Protein AF-0000000077900091 (afdb_homodimer)

Solvent-accessible surface area (backbone atoms only — not comparable to full-atom values): 17432 Å² total; per-residue (Å²): 107,71,62,52,51,28,49,54,68,48,57,47,83,57,92,63,53,68,66,56,41,51,50,50,27,53,34,50,50,4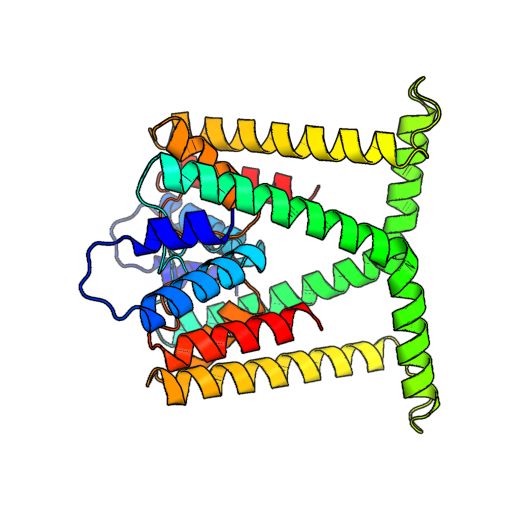7,34,48,69,64,16,20,15,36,36,83,78,69,68,86,46,74,66,45,37,51,49,51,43,51,50,50,52,50,47,52,50,54,48,51,51,48,51,53,45,29,69,68,52,38,56,59,48,54,50,47,48,49,42,50,54,23,56,70,35,90,61,63,58,47,86,32,71,63,49,51,51,51,50,52,50,51,50,51,52,51,51,33,50,52,38,16,50,50,33,29,73,56,64,68,43,52,71,66,55,9,43,39,45,18,46,34,50,75,65,16,19,14,40,35,87,64,72,64,79,41,72,68,25,31,53,47,48,47,53,50,51,53,55,62,68,76,97,106,70,61,51,52,28,48,55,66,47,55,50,84,58,93,63,52,68,66,56,41,50,51,52,26,54,34,50,50,48,35,48,69,64,17,20,14,36,37,83,78,70,69,85,46,74,66,44,38,51,50,50,44,52,50,51,52,51,48,50,50,54,49,53,51,48,50,52,43,29,68,66,52,38,57,58,47,52,49,48,48,50,41,48,54,23,56,70,36,90,60,64,58,45,84,32,71,64,50,51,51,52,51,52,50,51,50,51,52,50,50,34,50,54,37,16,50,48,33,29,71,54,63,68,42,51,71,68,56,10,42,38,47,17,46,36,51,75,67,16,18,14,39,34,88,64,73,63,79,40,74,70,26,30,54,48,48,46,52,51,52,53,55,62,71,75,100

Sequence (334 aa):
MLLGIVAYFLNDRSKVSPLSKLVNGVYFVIVTLTSVGYGDIVPHTTLTKIMTSLYILIGFWMWNILVNHLMDYELEKLRTRLVRWCDNSPYKDFNNQKVRIYITIGFIFSFIIVGAFGAYFLETMSVVDSFYLSIVSISTVGYGDYSFETKAGRVFECIFTKLTLELMLLGIVAYFLNDRSKVSPLSKLVNGVYFVIVTLTSVGYGDIVPHTTLTKIMTSLYILIGFWMWNILVNHLMDYELEKLRTRLVRWCDNSPYKDFNNQKVRIYITIGFIFSFIIVGAFGAYFLETMSVVDSFYLSIVSISTVGYGDYSFETKAGRVFECIFTKLTLEL

Radius of gyration: 21.04 Å; Cα contacts (8 Å, |Δi|>4): 396; chains: 2; bounding box: 44×59×51 Å

InterPro domains:
  IPR003280 Two pore domain potassium channel [PR01333] (31-59)
  IPR003280 Two pore domain potassium channel [PR01333] (139-148)
  IPR003280 Two pore domain potassium channel [PTHR11003] (22-160)
  IPR013099 Potassium channel domain [PF07885] (3-72)
  IPR013099 Potassium channel domain [PF07885] (108-160)

Nearest PDB structures (foldseek):
  4xdj-assembly2_D  TM=6.209E-01  e=4.794E-05  Homo sapiens
  8qz2-assembly1_B  TM=7.090E-01  e=1.945E-04  Homo sapiens
  6v3i-assembly1_B  TM=6.563E-01  e=1.850E-04  Mus musculus
  7lj4-assembly1_A  TM=6.052E-01  e=4.328E-04  Homo sapiens
  6wm0-assembly1_A  TM=5.544E-01  e=5.287E-04  Mus musculus

Secondary structure (DSSP, 8-state):
-HHHHHHHHS-------HHHHHHHHHHHHHHHHTT---SSS---SHHHHHHHHHHHHHHHHHHHHHHHHIIIIIHHHHHHHHHHHHHHSS---TTSHHHHHHHHHHHHHHHHHHHHHHHHHHH---HHHHHHHHHHHHTT---SSS---SHHHHHHHHHHHHHHHH-/-HHHHHHHHH-------HHHHHHHHHHHHHHHHTT---SSS---SHHHHHHHHHHHHHHHHHHHHHHHHIIIIIHHHHHHHHHHHHHHSS---TTSHHHHHHHHHHHHHHHHHHHHHHHHHHH---HHHHHHHHHHHHTT---SSS---SHHHHHHHHHHHHHHHH-

pLDDT: mean 77.98, std 17.75, range [42.78, 97.19]

Structure (mmCIF, N/CA/C/O backbone):
data_AF-0000000077900091-model_v1
#
loop_
_entity.id
_entity.type
_entity.pdbx_description
1 polymer 'Putative Two pore domain potassium channel'
#
loop_
_atom_site.group_PDB
_atom_site.id
_atom_site.type_symbol
_atom_site.label_atom_id
_atom_site.label_alt_id
_atom_site.label_comp_id
_atom_site.label_asym_id
_atom_site.label_entity_id
_atom_site.label_seq_id
_atom_site.pdbx_PDB_ins_code
_atom_site.Cartn_x
_atom_site.Cartn_y
_atom_site.Cartn_z
_atom_site.occupancy
_atom_site.B_iso_or_equiv
_atom_site.auth_seq_id
_atom_site.auth_comp_id
_atom_site.auth_asym_id
_atom_site.auth_atom_id
_atom_site.pdbx_PDB_model_num
ATOM 1 N N . MET A 1 1 ? 8.57 9.703 -19.422 1 42.78 1 MET A N 1
ATOM 2 C CA . MET A 1 1 ? 7.301 10 -18.766 1 42.78 1 MET A CA 1
ATOM 3 C C . MET A 1 1 ? 7.469 10.031 -17.25 1 42.78 1 MET A C 1
ATOM 5 O O . MET A 1 1 ? 7.008 10.969 -16.594 1 42.78 1 MET A O 1
ATOM 9 N N . LEU A 1 2 ? 8.227 9.047 -16.812 1 51.81 2 LEU A N 1
ATOM 10 C CA . LEU A 1 2 ? 8.492 9.008 -15.383 1 51.81 2 LEU A CA 1
ATOM 11 C C . LEU A 1 2 ? 9.172 10.297 -14.922 1 51.81 2 LEU A C 1
ATOM 13 O O . LEU A 1 2 ? 8.781 10.883 -13.906 1 51.81 2 LEU A O 1
ATOM 17 N N . LEU A 1 3 ? 10.102 10.602 -15.719 1 51.06 3 LEU A N 1
ATOM 18 C CA . LEU A 1 3 ? 10.938 11.758 -15.414 1 51.06 3 LEU A CA 1
ATOM 19 C C . LEU A 1 3 ? 10.117 13.047 -15.461 1 51.06 3 LEU A C 1
ATOM 21 O O . LEU A 1 3 ? 10.391 13.977 -14.703 1 51.06 3 LEU A O 1
ATOM 25 N N . GLY A 1 4 ? 9.227 12.977 -16.312 1 51.44 4 GLY A N 1
ATOM 26 C CA . GLY A 1 4 ? 8.453 14.203 -16.422 1 51.44 4 GLY A CA 1
ATOM 27 C C . GLY A 1 4 ? 7.586 14.484 -15.219 1 51.44 4 GLY A C 1
ATOM 28 O O . GLY A 1 4 ? 7.488 15.633 -14.773 1 51.44 4 GLY A O 1
ATOM 29 N N . ILE A 1 5 ? 6.945 13.492 -14.766 1 54.34 5 ILE A N 1
ATOM 30 C CA . ILE A 1 5 ? 6.074 13.648 -13.609 1 54.34 5 ILE A CA 1
ATOM 31 C C . ILE A 1 5 ? 6.898 14.109 -12.406 1 54.34 5 ILE A C 1
ATOM 33 O O . ILE A 1 5 ? 6.484 15.008 -11.672 1 54.34 5 ILE A O 1
ATOM 37 N N . VAL A 1 6 ? 8.109 13.406 -12.328 1 55.81 6 VAL A N 1
ATOM 38 C CA . VAL A 1 6 ? 9.047 13.727 -11.258 1 55.81 6 VAL A CA 1
ATOM 39 C C . VAL A 1 6 ? 9.484 15.188 -11.375 1 55.81 6 VAL A C 1
ATOM 41 O O . VAL A 1 6 ? 9.547 15.898 -10.367 1 55.81 6 VAL A O 1
ATOM 44 N N . ALA A 1 7 ? 9.797 15.453 -12.625 1 54.94 7 ALA A N 1
ATOM 45 C CA . ALA A 1 7 ? 10.25 16.812 -12.867 1 54.94 7 ALA A CA 1
ATOM 46 C C . ALA A 1 7 ? 9.195 17.828 -12.406 1 54.94 7 ALA A C 1
ATOM 48 O O . ALA A 1 7 ? 9.539 18.875 -11.844 1 54.94 7 ALA A O 1
ATOM 49 N N . TYR A 1 8 ? 8.031 17.5 -12.68 1 54.94 8 TYR A N 1
ATOM 50 C CA . TYR A 1 8 ? 6.965 18.469 -12.406 1 54.94 8 TYR A CA 1
ATOM 51 C C . TYR A 1 8 ? 6.68 18.547 -10.914 1 54.94 8 TYR A C 1
ATOM 53 O O . TYR A 1 8 ? 6.441 19.641 -10.383 1 54.94 8 TYR A O 1
ATOM 61 N N . PHE A 1 9 ? 6.555 17.453 -10.328 1 56.12 9 PHE A N 1
ATOM 62 C CA . PHE A 1 9 ? 6.371 17.453 -8.883 1 56.12 9 PHE A CA 1
ATOM 63 C C . PHE A 1 9 ? 7.469 18.266 -8.203 1 56.12 9 PHE A C 1
ATOM 65 O O . PHE A 1 9 ? 7.219 18.953 -7.203 1 56.12 9 PHE A O 1
ATOM 72 N N . LEU A 1 10 ? 8.695 18.031 -8.719 1 54.38 10 LEU A N 1
ATOM 73 C CA . LEU A 1 10 ? 9.852 18.734 -8.164 1 54.38 10 LEU A CA 1
ATOM 74 C C . LEU A 1 10 ? 9.898 20.172 -8.656 1 54.38 10 LEU A C 1
ATOM 76 O O . LEU A 1 10 ? 10.758 20.953 -8.227 1 54.38 10 LEU A O 1
ATOM 80 N N . ASN A 1 11 ? 9.273 20.297 -9.688 1 52.72 11 ASN A N 1
ATOM 81 C CA . ASN A 1 11 ? 9.352 21.719 -10.062 1 52.72 11 ASN A CA 1
ATOM 82 C C . ASN A 1 11 ? 8.828 22.609 -8.953 1 52.72 11 ASN A C 1
ATOM 84 O O . ASN A 1 11 ? 7.914 23.406 -9.164 1 52.72 11 ASN A O 1
ATOM 88 N N . ASP A 1 12 ? 8.562 22 -7.84 1 50.69 12 ASP A N 1
ATOM 89 C CA . ASP A 1 12 ? 8.414 22.969 -6.762 1 50.69 12 ASP A CA 1
ATOM 90 C C . ASP A 1 12 ? 9.586 23.953 -6.75 1 50.69 12 ASP A C 1
ATOM 92 O O . ASP A 1 12 ? 10.742 23.562 -6.918 1 50.69 12 ASP A O 1
ATOM 96 N N . ARG A 1 13 ? 9.336 25.125 -7.219 1 47.47 13 ARG A N 1
ATOM 97 C CA . ARG A 1 13 ? 10.18 26.312 -7.27 1 47.47 13 ARG A CA 1
ATOM 98 C C . ARG A 1 13 ? 11.125 26.375 -6.078 1 47.47 13 ARG A C 1
ATOM 100 O O . ARG A 1 13 ? 11.82 27.375 -5.879 1 47.47 13 ARG A O 1
ATOM 107 N N . SER A 1 14 ? 11.055 25.266 -5.305 1 52.12 14 SER A N 1
ATOM 108 C CA . SER A 1 14 ? 11.898 25.594 -4.164 1 52.12 14 SER A CA 1
ATOM 109 C C . SER A 1 14 ? 13.375 25.5 -4.523 1 52.12 14 SER A C 1
ATOM 111 O O . SER A 1 14 ? 13.75 24.797 -5.457 1 52.12 14 SER A O 1
ATOM 113 N N . LYS A 1 15 ? 14.148 26.406 -4.082 1 61.19 15 LYS A N 1
ATOM 114 C CA . LYS A 1 15 ? 15.594 26.578 -4.102 1 61.19 15 LYS A CA 1
ATOM 115 C C . LYS A 1 15 ? 16.312 25.281 -3.77 1 61.19 15 LYS A C 1
ATOM 117 O O . LYS A 1 15 ? 17.312 25.281 -3.039 1 61.19 15 LYS A O 1
ATOM 122 N N . VAL A 1 16 ? 15.641 24.062 -4.047 1 67.81 16 VAL A N 1
ATOM 123 C CA . VAL A 1 16 ? 16.297 22.828 -3.656 1 67.81 16 VAL A CA 1
ATOM 124 C C . VAL A 1 16 ? 17.297 22.406 -4.723 1 67.81 16 VAL A C 1
ATOM 126 O O . VAL A 1 16 ? 17.125 22.719 -5.902 1 67.81 16 VAL A O 1
ATOM 129 N N . SER A 1 17 ? 18.5 21.891 -4.223 1 79.62 17 SER A N 1
ATOM 130 C CA . SER A 1 17 ? 19.594 21.469 -5.098 1 79.62 17 SER A CA 1
ATOM 131 C C . SER A 1 17 ? 19.109 20.469 -6.145 1 79.62 17 SER A C 1
ATOM 133 O O . SER A 1 17 ? 18.156 19.719 -5.902 1 79.62 17 SER A O 1
ATOM 135 N N . PRO A 1 18 ? 19.625 20.625 -7.27 1 78.31 18 PRO A N 1
ATOM 136 C CA . PRO A 1 18 ? 19.266 19.688 -8.336 1 78.31 18 PRO A CA 1
ATOM 137 C C . PRO A 1 18 ? 19.359 18.234 -7.902 1 78.31 18 PRO A C 1
ATOM 139 O O . PRO A 1 18 ? 18.547 17.406 -8.305 1 78.31 18 PRO A O 1
ATOM 142 N N . LEU A 1 19 ? 20.359 17.922 -7.172 1 78 19 LEU A N 1
ATOM 143 C CA . LEU A 1 19 ? 20.531 16.547 -6.695 1 78 19 LEU A CA 1
ATOM 144 C C . LEU A 1 19 ? 19.359 16.141 -5.809 1 78 19 LEU A C 1
ATOM 146 O O . LEU A 1 19 ? 18.875 15.008 -5.902 1 78 19 LEU A O 1
ATOM 150 N N . SER A 1 20 ? 18.953 17 -5.012 1 82.31 20 SER A N 1
ATOM 151 C CA . SER A 1 20 ? 17.828 16.719 -4.129 1 82.31 20 SER A CA 1
ATOM 152 C C . SER A 1 20 ? 16.547 16.5 -4.922 1 82.31 20 SER A C 1
ATOM 154 O O . SER A 1 20 ? 15.727 15.664 -4.555 1 82.31 20 SER A O 1
ATOM 156 N N . LYS A 1 21 ? 16.5 17.203 -5.961 1 83.5 21 LYS A N 1
ATOM 157 C CA . LYS A 1 21 ? 15.328 17.047 -6.816 1 83.5 21 LYS A CA 1
ATOM 158 C C . LYS A 1 21 ? 15.312 15.672 -7.48 1 83.5 21 LYS A C 1
ATOM 160 O O . LYS A 1 21 ? 14.258 15.031 -7.574 1 83.5 21 LYS A O 1
ATOM 165 N N . LEU A 1 22 ? 16.453 15.32 -7.855 1 84.62 22 LEU A N 1
ATOM 166 C CA . LEU A 1 22 ? 16.578 14.016 -8.484 1 84.62 22 LEU A CA 1
ATOM 167 C C . LEU A 1 22 ? 16.25 12.898 -7.5 1 84.62 22 LEU A C 1
ATOM 169 O O . LEU A 1 22 ? 15.508 11.969 -7.832 1 84.62 22 LEU A O 1
ATOM 173 N N . VAL A 1 23 ? 16.766 13.039 -6.328 1 88 23 VAL A N 1
ATOM 174 C CA . VAL A 1 23 ? 16.547 12.023 -5.309 1 88 23 VAL A CA 1
ATOM 175 C C . VAL A 1 23 ? 15.055 11.953 -4.965 1 88 23 VAL A C 1
ATOM 177 O O . VAL A 1 23 ? 14.484 10.867 -4.852 1 88 23 VAL A O 1
ATOM 180 N N . ASN A 1 24 ? 14.461 13.086 -4.891 1 89.12 24 ASN A N 1
ATOM 181 C CA . ASN A 1 24 ? 13.039 13.141 -4.582 1 89.12 24 ASN A CA 1
ATOM 182 C C . ASN A 1 24 ? 12.195 12.508 -5.688 1 89.12 24 ASN A C 1
ATOM 184 O O . ASN A 1 24 ? 11.188 11.859 -5.41 1 89.12 24 ASN A O 1
ATOM 188 N N . GLY A 1 25 ? 12.633 12.758 -6.848 1 87.06 25 GLY A N 1
ATOM 189 C CA . GLY A 1 25 ? 11.922 12.164 -7.969 1 87.06 25 GLY A CA 1
ATOM 190 C C . GLY A 1 25 ? 11.984 10.648 -7.988 1 87.06 25 GLY A C 1
ATOM 191 O O . GLY A 1 25 ? 10.961 9.984 -8.141 1 87.06 25 GLY A O 1
ATOM 192 N N . VAL A 1 26 ? 13.172 10.148 -7.836 1 88.5 26 VAL A N 1
ATOM 193 C CA . VAL A 1 26 ? 13.375 8.703 -7.832 1 88.5 26 VAL A CA 1
ATOM 194 C C . VAL A 1 26 ? 12.656 8.078 -6.645 1 88.5 26 VAL A C 1
ATOM 196 O O . VAL A 1 26 ? 12.008 7.035 -6.777 1 88.5 26 VAL A O 1
ATOM 199 N N . TYR A 1 27 ? 12.805 8.766 -5.59 1 91.19 27 TYR A N 1
ATOM 200 C CA . TYR A 1 27 ? 12.117 8.336 -4.379 1 91.19 27 TYR A CA 1
ATOM 201 C C . TYR A 1 27 ? 10.617 8.219 -4.621 1 91.19 27 TYR A C 1
ATOM 203 O O . TYR A 1 27 ? 10.008 7.199 -4.289 1 91.19 27 TYR A O 1
ATOM 211 N N . PHE A 1 28 ? 10.023 9.172 -5.203 1 90.69 28 PHE A N 1
ATOM 212 C CA . PHE A 1 28 ? 8.594 9.195 -5.465 1 90.69 28 PHE A CA 1
ATOM 213 C C . PHE A 1 28 ? 8.188 8.039 -6.375 1 90.69 28 PHE A C 1
ATOM 215 O O . PHE A 1 28 ? 7.191 7.363 -6.121 1 90.69 28 PHE A O 1
ATOM 222 N N . VAL A 1 29 ? 8.945 7.816 -7.34 1 88.25 29 VAL A N 1
ATOM 223 C CA . VAL A 1 29 ? 8.641 6.785 -8.32 1 88.25 29 VAL A CA 1
ATOM 224 C C . VAL A 1 29 ? 8.695 5.41 -7.66 1 88.25 29 VAL A C 1
ATOM 226 O O . VAL A 1 29 ? 7.789 4.59 -7.84 1 88.25 29 VAL A O 1
ATOM 229 N N . ILE A 1 30 ? 9.68 5.172 -6.914 1 88.81 30 ILE A N 1
ATOM 230 C CA . ILE A 1 30 ? 9.867 3.867 -6.293 1 88.81 30 ILE A CA 1
ATOM 231 C C . ILE A 1 30 ? 8.781 3.623 -5.254 1 88.81 30 ILE A C 1
ATOM 233 O O . ILE A 1 30 ? 8.172 2.549 -5.219 1 88.81 30 ILE A O 1
ATOM 237 N N . VAL A 1 31 ? 8.531 4.637 -4.484 1 90.69 31 VAL A N 1
ATOM 238 C CA . VAL A 1 31 ? 7.508 4.535 -3.447 1 90.69 31 VAL A CA 1
ATOM 239 C C . VAL A 1 31 ? 6.145 4.297 -4.09 1 90.69 31 VAL A C 1
ATOM 241 O O . VAL A 1 31 ? 5.32 3.553 -3.551 1 90.69 31 VAL A O 1
ATOM 244 N N . THR A 1 32 ? 5.922 4.816 -5.242 1 90.25 32 THR A N 1
ATOM 245 C CA . THR A 1 32 ? 4.652 4.676 -5.945 1 90.25 32 THR A CA 1
ATOM 246 C C . THR A 1 32 ? 4.551 3.309 -6.613 1 90.25 32 THR A C 1
ATOM 248 O O . THR A 1 32 ? 3.535 2.623 -6.488 1 90.25 32 THR A O 1
ATOM 251 N N . LEU A 1 33 ? 5.609 2.92 -7.211 1 86.81 33 LEU A N 1
ATOM 252 C CA . LEU A 1 33 ? 5.594 1.668 -7.961 1 86.81 33 LEU A CA 1
ATOM 253 C C . LEU A 1 33 ? 5.547 0.471 -7.016 1 86.81 33 LEU A C 1
ATOM 255 O O . LEU A 1 33 ? 5.008 -0.58 -7.367 1 86.81 33 LEU A O 1
ATOM 259 N N . THR A 1 34 ? 6.059 0.617 -5.895 1 87.19 34 THR A N 1
ATOM 260 C CA . THR A 1 34 ? 6.066 -0.476 -4.93 1 87.19 34 THR A CA 1
ATOM 261 C C . THR A 1 34 ? 4.82 -0.432 -4.055 1 87.19 34 THR A C 1
ATOM 263 O O . THR A 1 34 ? 4.676 -1.236 -3.129 1 87.19 34 THR A O 1
ATOM 266 N N . SER A 1 35 ? 3.943 0.542 -4.238 1 88.12 35 SER A N 1
ATOM 267 C CA . SER A 1 35 ? 2.648 0.706 -3.588 1 88.12 35 SER A CA 1
ATOM 268 C C . SER A 1 35 ? 2.812 1.015 -2.104 1 88.12 35 SER A C 1
ATOM 270 O O . SER A 1 35 ? 1.907 0.759 -1.306 1 88.12 35 SER A O 1
ATOM 272 N N . VAL A 1 36 ? 4.023 1.454 -1.699 1 91.88 36 VAL A N 1
ATOM 273 C CA . VAL A 1 36 ? 4.191 1.902 -0.32 1 91.88 36 VAL A CA 1
ATOM 274 C C . VAL A 1 36 ? 3.418 3.201 -0.103 1 91.88 36 VAL A C 1
ATOM 276 O O . VAL A 1 36 ? 2.594 3.297 0.811 1 91.88 36 VAL A O 1
ATOM 279 N N . GLY A 1 37 ? 3.562 4.219 -0.832 1 92.06 37 GLY A N 1
ATOM 280 C CA . GLY A 1 37 ? 2.787 5.449 -0.871 1 92.06 37 GLY A CA 1
ATOM 281 C C . GLY A 1 37 ? 2.766 6.184 0.457 1 92.06 37 GLY A C 1
ATOM 282 O O . GLY A 1 37 ? 1.695 6.457 1.003 1 92.06 37 GLY A O 1
ATOM 283 N N . TYR A 1 38 ? 3.855 6.715 0.911 1 94.19 38 TYR A N 1
ATOM 284 C CA . TYR A 1 38 ? 3.922 7.422 2.186 1 94.19 38 TYR A CA 1
ATOM 285 C C . TYR A 1 38 ? 3.045 8.664 2.164 1 94.19 38 TYR A C 1
ATOM 287 O O . TYR A 1 38 ? 2.553 9.102 3.207 1 94.19 38 TYR A O 1
ATOM 295 N N . GLY A 1 39 ? 2.906 9.266 1.049 1 92.19 39 GLY A N 1
ATOM 296 C CA . GLY A 1 39 ? 2.096 10.469 0.93 1 92.19 39 GLY A CA 1
ATOM 297 C C . GLY A 1 39 ? 2.848 11.734 1.299 1 92.19 39 GLY A C 1
ATOM 298 O O . GLY A 1 39 ? 2.246 12.797 1.439 1 92.19 39 GLY A O 1
ATOM 299 N N . ASP A 1 40 ? 4.129 11.641 1.583 1 91.94 40 ASP A N 1
ATOM 300 C CA . ASP A 1 40 ? 4.926 12.82 1.881 1 91.94 40 ASP A CA 1
ATOM 301 C C . ASP A 1 40 ? 5.156 13.656 0.624 1 91.94 40 ASP A C 1
ATOM 303 O O . ASP A 1 40 ? 5.32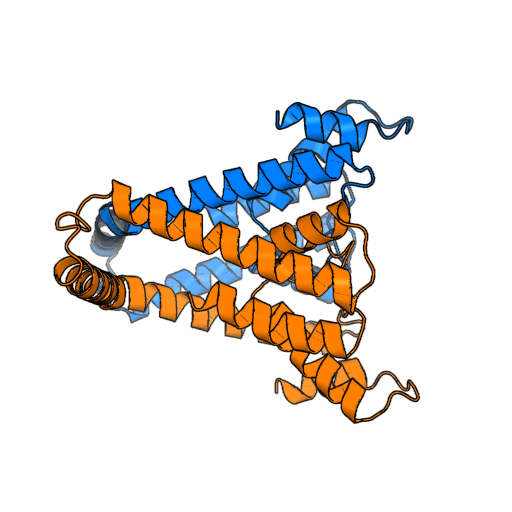 14.875 0.706 1 91.94 40 ASP A O 1
ATOM 307 N N . ILE A 1 41 ? 5.285 13.031 -0.47 1 89.19 41 ILE A N 1
ATOM 308 C CA . ILE A 1 41 ? 5.281 13.688 -1.771 1 89.19 41 ILE A CA 1
ATOM 309 C C . ILE A 1 41 ? 4.059 13.25 -2.57 1 89.19 41 ILE A C 1
ATOM 311 O O . ILE A 1 41 ? 3.885 12.055 -2.842 1 89.19 41 ILE A O 1
ATOM 315 N N . VAL A 1 42 ? 3.189 14.203 -2.836 1 91.19 42 VAL A N 1
ATOM 316 C CA . VAL A 1 42 ? 1.948 13.875 -3.529 1 91.19 42 VAL A CA 1
ATOM 317 C C . VAL A 1 42 ? 1.717 14.867 -4.672 1 91.19 42 VAL A C 1
ATOM 319 O O . VAL A 1 42 ? 2.213 15.992 -4.633 1 91.19 42 VAL A O 1
ATOM 322 N N . PRO A 1 43 ? 0.997 14.391 -5.664 1 87.81 43 PRO A N 1
ATOM 323 C CA . PRO A 1 43 ? 0.645 15.336 -6.73 1 87.81 43 PRO A CA 1
ATOM 324 C C . PRO A 1 43 ? -0.363 16.391 -6.277 1 87.81 43 PRO A C 1
ATOM 326 O O . PRO A 1 43 ? -1.299 16.078 -5.535 1 87.81 43 PRO A O 1
ATOM 329 N N . HIS A 1 44 ? -0.169 17.688 -6.77 1 87.69 44 HIS A N 1
ATOM 330 C CA . HIS A 1 44 ? -1.009 18.75 -6.258 1 87.69 44 HIS A CA 1
ATOM 331 C C . HIS A 1 44 ? -1.789 19.438 -7.383 1 87.69 44 HIS A C 1
ATOM 333 O O . HIS A 1 44 ? -2.771 20.125 -7.133 1 87.69 44 HIS A O 1
ATOM 339 N N . THR A 1 45 ? -1.407 19.219 -8.625 1 87.94 45 THR A N 1
ATOM 340 C CA . THR A 1 45 ? -2.121 19.828 -9.742 1 87.94 45 THR A CA 1
ATOM 341 C C . THR A 1 45 ? -2.9 18.781 -10.523 1 87.94 45 THR A C 1
ATOM 343 O O . THR A 1 45 ? -2.648 17.578 -10.375 1 87.94 45 THR A O 1
ATOM 346 N N . THR A 1 46 ? -3.846 19.281 -11.328 1 91.44 46 THR A N 1
ATOM 347 C CA . THR A 1 46 ? -4.641 18.375 -12.148 1 91.44 46 THR A CA 1
ATOM 348 C C . THR A 1 46 ? -3.748 17.562 -13.086 1 91.44 46 THR A C 1
ATOM 350 O O . THR A 1 46 ? -3.92 16.359 -13.211 1 91.44 46 THR A O 1
ATOM 353 N N . LEU A 1 47 ? -2.824 18.188 -13.617 1 88.19 47 LEU A N 1
ATOM 354 C CA . LEU A 1 47 ? -1.924 17.516 -14.562 1 88.19 47 LEU A CA 1
ATOM 355 C C . LEU A 1 47 ? -1.1 16.453 -13.859 1 88.19 47 LEU A C 1
ATOM 357 O O . LEU A 1 47 ? -0.971 15.328 -14.367 1 88.19 47 LEU A O 1
ATOM 361 N N . THR A 1 48 ? -0.525 16.797 -12.703 1 88.31 48 THR A N 1
ATOM 362 C CA . THR A 1 48 ? 0.313 15.836 -12 1 88.31 48 THR A CA 1
ATOM 363 C C . THR A 1 48 ? -0.519 14.664 -11.5 1 88.31 48 THR A C 1
ATOM 365 O O . THR A 1 48 ? -0.035 13.531 -11.445 1 88.31 48 THR A O 1
ATOM 368 N N . LYS A 1 49 ? -1.737 14.906 -11.164 1 92.56 49 LYS A N 1
ATOM 369 C CA . LYS A 1 49 ? -2.629 13.836 -10.727 1 92.56 49 LYS A CA 1
ATOM 370 C C . LYS A 1 49 ? -2.936 12.875 -11.875 1 92.56 49 LYS A C 1
ATOM 372 O O . LYS A 1 49 ? -2.941 11.656 -11.688 1 92.56 49 LYS A O 1
ATOM 377 N N . ILE A 1 50 ? -3.146 13.414 -12.984 1 92.12 50 ILE A N 1
ATOM 378 C CA . ILE A 1 50 ? -3.43 12.594 -14.156 1 92.12 50 ILE A CA 1
ATOM 379 C C . ILE A 1 50 ? -2.195 11.773 -14.523 1 92.12 50 ILE A C 1
ATOM 381 O O . ILE A 1 50 ? -2.297 10.57 -14.789 1 92.12 50 ILE A O 1
ATOM 385 N N . MET A 1 51 ? -1.097 12.383 -14.523 1 89.31 51 MET A N 1
ATOM 386 C CA . MET A 1 51 ? 0.146 11.695 -14.859 1 89.31 51 MET A CA 1
ATOM 387 C C . MET A 1 51 ? 0.439 10.578 -13.859 1 89.31 51 MET A C 1
ATOM 389 O O . MET A 1 51 ? 0.851 9.484 -14.242 1 89.31 51 MET A O 1
ATOM 393 N N . THR A 1 52 ? 0.327 10.938 -12.586 1 91.44 52 THR A N 1
ATOM 394 C CA . THR A 1 52 ? 0.555 9.938 -11.547 1 91.44 52 THR A CA 1
ATOM 395 C C . THR A 1 52 ? -0.402 8.766 -11.711 1 91.44 52 THR A C 1
ATOM 397 O O . THR A 1 52 ? 0.002 7.605 -11.578 1 91.44 52 THR A O 1
ATOM 400 N N . SER A 1 53 ? -1.669 9.055 -12.039 1 93.38 53 SER A N 1
ATOM 401 C CA . SER A 1 53 ? -2.66 8.008 -12.266 1 93.38 53 SER A CA 1
ATOM 402 C C . SER A 1 53 ? -2.252 7.094 -13.406 1 93.38 53 SER A C 1
ATOM 404 O O . SER A 1 53 ? -2.348 5.871 -13.297 1 93.38 53 SER A O 1
ATOM 406 N N . LEU A 1 54 ? -1.826 7.664 -14.406 1 90 54 LEU A N 1
ATOM 407 C CA . LEU A 1 54 ? -1.38 6.883 -15.555 1 90 54 LEU A CA 1
ATOM 408 C C . LEU A 1 54 ? -0.189 6.008 -15.188 1 90 54 LEU A C 1
ATOM 410 O O . LEU A 1 54 ? -0.126 4.84 -15.578 1 90 54 LEU A O 1
ATOM 414 N N . TYR A 1 55 ? 0.643 6.582 -14.492 1 88.5 55 TYR A N 1
ATOM 415 C CA . TYR A 1 55 ? 1.83 5.863 -14.039 1 88.5 55 TYR A CA 1
ATOM 416 C C . TYR A 1 55 ? 1.448 4.672 -13.164 1 88.5 55 TYR A C 1
ATOM 418 O O . TYR A 1 55 ? 2.02 3.588 -13.297 1 88.5 55 TYR A O 1
ATOM 426 N N . ILE A 1 56 ? 0.574 4.852 -12.289 1 90.69 56 ILE A N 1
ATOM 427 C CA . ILE A 1 56 ? 0.115 3.801 -11.383 1 90.69 56 ILE A CA 1
ATOM 428 C C . ILE A 1 56 ? -0.534 2.678 -12.195 1 90.69 56 ILE A C 1
ATOM 430 O O . ILE A 1 56 ? -0.262 1.497 -11.953 1 90.69 56 ILE A O 1
ATOM 434 N N . LEU A 1 57 ? -1.282 2.994 -13.156 1 89.69 57 LEU A N 1
ATOM 435 C CA . LEU A 1 57 ? -1.991 2.008 -13.961 1 89.69 57 LEU A CA 1
ATOM 436 C C . LEU A 1 57 ? -1.016 1.185 -14.797 1 89.69 57 LEU A C 1
ATOM 438 O O . LEU A 1 57 ? -1.172 -0.033 -14.922 1 89.69 57 LEU A O 1
ATOM 442 N N . ILE A 1 58 ? -0.046 1.801 -15.211 1 85.31 58 ILE A N 1
ATOM 443 C CA . ILE A 1 58 ? 0.968 1.111 -16 1 85.31 58 ILE A CA 1
ATOM 444 C C . ILE A 1 58 ? 1.752 0.151 -15.109 1 85.31 58 ILE A C 1
ATOM 446 O O . ILE A 1 58 ? 1.987 -1.001 -15.484 1 85.31 58 ILE A O 1
ATOM 450 N N . GLY A 1 59 ? 2.193 0.686 -14.016 1 81.19 59 GLY A N 1
ATOM 451 C CA . GLY A 1 59 ? 2.898 -0.163 -13.07 1 81.19 59 GLY A CA 1
ATOM 452 C C . GLY A 1 59 ? 2.082 -1.359 -12.617 1 81.19 59 GLY A C 1
ATOM 453 O O . GLY A 1 59 ? 2.6 -2.475 -12.539 1 81.19 59 GLY A O 1
ATOM 454 N N . PHE A 1 60 ? 0.883 -1.146 -12.359 1 80.88 60 PHE A N 1
ATOM 455 C CA . PHE A 1 60 ? -0.046 -2.188 -11.938 1 80.88 60 PHE A CA 1
ATOM 456 C C . PHE A 1 60 ? -0.185 -3.254 -13.016 1 80.88 60 PHE A C 1
ATOM 458 O O . PHE A 1 60 ? -0.201 -4.449 -12.719 1 80.88 60 PHE A O 1
ATOM 465 N N . TRP A 1 61 ? -0.283 -2.834 -14.156 1 75.19 61 TRP A N 1
ATOM 466 C CA . TRP A 1 61 ? -0.395 -3.74 -15.289 1 75.19 61 TRP A CA 1
ATOM 467 C C . TRP A 1 61 ? 0.856 -4.602 -15.422 1 75.19 61 TRP A C 1
ATOM 469 O O . TRP A 1 61 ? 0.763 -5.816 -15.617 1 75.19 61 TRP A O 1
ATOM 479 N N . MET A 1 62 ? 1.972 -4.078 -15.367 1 75 62 MET A N 1
ATOM 480 C CA . MET A 1 62 ? 3.24 -4.793 -15.461 1 75 62 MET A CA 1
ATOM 481 C C . MET A 1 62 ? 3.379 -5.809 -14.336 1 75 62 MET A C 1
ATOM 483 O O . MET A 1 62 ? 3.855 -6.926 -14.555 1 75 62 MET A O 1
ATOM 487 N N . TRP A 1 63 ? 2.932 -5.367 -13.266 1 70.38 63 TRP A N 1
ATOM 488 C CA . TRP A 1 63 ? 2.99 -6.246 -12.102 1 70.38 63 TRP A CA 1
ATOM 489 C C . TRP A 1 63 ? 2.084 -7.457 -12.289 1 70.38 63 TRP A C 1
ATOM 491 O O . TRP A 1 63 ? 2.465 -8.586 -11.969 1 70.38 63 TRP A O 1
ATOM 501 N N . ASN A 1 64 ? 0.955 -7.246 -12.766 1 64.12 64 ASN A N 1
ATOM 502 C CA . ASN A 1 64 ? 0.006 -8.328 -13.016 1 64.12 64 ASN A CA 1
ATOM 503 C C . ASN A 1 64 ? 0.554 -9.336 -14.023 1 64.12 64 ASN A C 1
ATOM 505 O O . ASN A 1 64 ? 0.365 -10.539 -13.859 1 64.12 64 ASN A O 1
ATOM 509 N N . ILE A 1 65 ? 1.201 -8.828 -15.008 1 64.81 65 ILE A N 1
ATOM 510 C CA . ILE A 1 65 ? 1.811 -9.688 -16.016 1 64.81 65 ILE A CA 1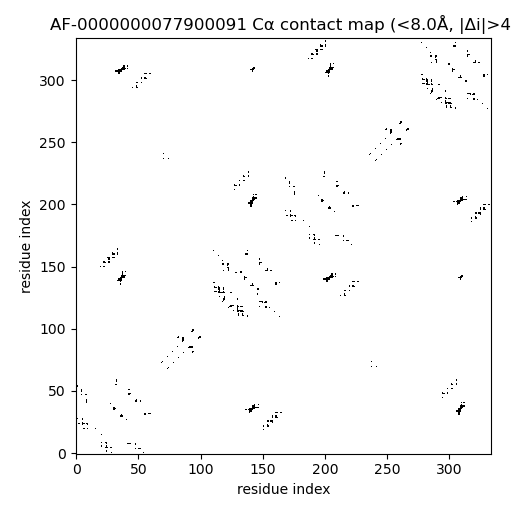
ATOM 511 C C . ILE A 1 65 ? 2.91 -10.531 -15.367 1 64.81 65 ILE A C 1
ATOM 513 O O . ILE A 1 65 ? 3.029 -11.727 -15.648 1 64.81 65 ILE A O 1
ATOM 517 N N . LEU A 1 66 ? 3.637 -9.922 -14.578 1 62.41 66 LEU A N 1
ATOM 518 C CA . LEU A 1 66 ? 4.738 -10.617 -13.922 1 62.41 66 LEU A CA 1
ATOM 519 C C . LEU A 1 66 ? 4.219 -11.742 -13.031 1 62.41 66 LEU A C 1
ATOM 521 O O . LEU A 1 66 ? 4.754 -12.852 -13.047 1 62.41 66 LEU A O 1
ATOM 525 N N . VAL A 1 67 ? 3.201 -11.43 -12.312 1 60.59 67 VAL A N 1
ATOM 526 C CA . VAL A 1 67 ? 2.629 -12.422 -11.406 1 60.59 67 VAL A CA 1
ATOM 527 C C . VAL A 1 67 ? 2.047 -13.586 -12.203 1 60.59 67 VAL A C 1
ATOM 529 O O . VAL A 1 67 ? 2.199 -14.75 -11.82 1 60.59 67 VAL A O 1
ATOM 532 N N . ASN A 1 68 ? 1.439 -13.234 -13.273 1 56.66 68 ASN A N 1
ATOM 533 C CA . ASN A 1 68 ? 0.896 -14.273 -14.148 1 56.66 68 ASN A CA 1
ATOM 534 C C . ASN A 1 68 ? 2 -15.148 -14.727 1 56.66 68 ASN A C 1
ATOM 536 O O . ASN A 1 68 ? 1.846 -16.375 -14.82 1 56.66 68 ASN A O 1
ATOM 540 N N . HIS A 1 69 ? 3.055 -14.453 -15.07 1 57.97 69 HIS A N 1
ATOM 541 C CA . HIS A 1 69 ? 4.18 -15.195 -15.625 1 57.97 69 HIS A CA 1
ATOM 542 C C . HIS A 1 69 ? 4.852 -16.047 -14.555 1 57.97 69 HIS A C 1
ATOM 544 O O . HIS A 1 69 ? 5.305 -17.156 -14.828 1 57.97 69 HIS A O 1
ATOM 550 N N . LEU A 1 70 ? 4.945 -15.508 -13.469 1 54 70 LEU A N 1
ATOM 551 C CA . LEU A 1 70 ? 5.535 -16.25 -12.352 1 54 70 LEU A CA 1
ATOM 552 C C . LEU A 1 70 ? 4.676 -17.453 -11.984 1 54 70 LEU A C 1
ATOM 554 O O . LEU A 1 70 ? 5.199 -18.516 -11.625 1 54 70 LEU A O 1
ATOM 558 N N . MET A 1 71 ? 3.42 -17.109 -11.969 1 52.84 71 MET A N 1
ATOM 559 C CA . MET A 1 71 ? 2.518 -18.219 -11.695 1 52.84 71 MET A CA 1
ATOM 560 C C . MET A 1 71 ? 2.709 -19.344 -12.711 1 52.84 71 MET A C 1
ATOM 562 O O . MET A 1 71 ? 2.598 -20.516 -12.375 1 52.84 71 MET A O 1
ATOM 566 N N . ASP A 1 72 ? 3.043 -18.875 -13.875 1 52.44 72 ASP A N 1
ATOM 567 C CA . ASP A 1 72 ? 3.244 -19.859 -14.93 1 52.44 72 ASP A CA 1
ATOM 568 C C . ASP A 1 72 ? 4.625 -20.516 -14.812 1 52.44 72 ASP A C 1
ATOM 570 O O . ASP A 1 72 ? 4.75 -21.734 -14.891 1 52.44 72 ASP A O 1
ATOM 574 N N . TYR A 1 73 ? 5.625 -19.609 -14.859 1 48.84 73 TYR A N 1
ATOM 575 C CA . TYR A 1 73 ? 6.988 -20.094 -15.031 1 48.84 73 TYR A CA 1
ATOM 576 C C . TYR A 1 73 ? 7.676 -20.266 -13.68 1 48.84 73 TYR A C 1
ATOM 578 O O . TYR A 1 73 ? 8.336 -21.281 -13.438 1 48.84 73 TYR A O 1
ATOM 586 N N . GLU A 1 74 ? 7.609 -19.188 -12.859 1 51 74 GLU A N 1
ATOM 587 C CA . GLU A 1 74 ? 8.625 -19 -11.828 1 51 74 GLU A CA 1
ATOM 588 C C . GLU A 1 74 ? 8.352 -19.875 -10.609 1 51 74 GLU A C 1
ATOM 590 O O . GLU A 1 74 ? 9.281 -20.344 -9.945 1 51 74 GLU A O 1
ATOM 595 N N . LEU A 1 75 ? 7.164 -20.094 -10.32 1 48.22 75 LEU A N 1
ATOM 596 C CA . LEU A 1 75 ? 6.961 -20.969 -9.172 1 48.22 75 LEU A CA 1
ATOM 597 C C . LEU A 1 75 ? 7.684 -22.297 -9.367 1 48.22 75 LEU A C 1
ATOM 599 O O . LEU A 1 75 ? 8.25 -22.844 -8.414 1 48.22 75 LEU A O 1
ATOM 603 N N . GLU A 1 76 ? 7.734 -22.719 -10.602 1 50.66 76 GLU A N 1
ATOM 604 C CA . GLU A 1 76 ? 8.43 -23.969 -10.852 1 50.66 76 GLU A CA 1
ATOM 605 C C . GLU A 1 76 ? 9.938 -23.812 -10.695 1 50.66 76 GLU A C 1
ATOM 607 O O . GLU A 1 76 ? 10.617 -24.688 -10.148 1 50.66 76 GLU A O 1
ATOM 612 N N . LYS A 1 77 ? 10.406 -22.703 -11.156 1 50.75 77 LYS A N 1
ATOM 613 C CA . LYS A 1 77 ? 11.852 -22.484 -11.117 1 50.75 77 LYS A CA 1
ATOM 614 C C . LYS A 1 77 ? 12.32 -22.172 -9.695 1 50.75 77 LYS A C 1
ATOM 616 O O . LYS A 1 77 ? 13.359 -22.672 -9.258 1 50.75 77 LYS A O 1
ATOM 621 N N . LEU A 1 78 ? 11.609 -21.219 -9.078 1 48.66 78 LEU A N 1
ATOM 622 C CA . LEU A 1 78 ? 11.953 -20.891 -7.699 1 48.66 78 LEU A CA 1
ATOM 623 C C . LEU A 1 78 ? 11.891 -22.141 -6.816 1 48.66 78 LEU A C 1
ATOM 625 O O . LEU A 1 78 ? 12.758 -22.344 -5.957 1 48.66 78 LEU A O 1
ATOM 629 N N . ARG A 1 79 ? 10.883 -22.797 -7.113 1 50.72 79 ARG A N 1
ATOM 630 C CA . ARG A 1 79 ? 10.758 -24.078 -6.406 1 50.72 79 ARG A CA 1
ATOM 631 C C . ARG A 1 79 ? 11.953 -24.969 -6.688 1 50.72 79 ARG A C 1
ATOM 633 O O . ARG A 1 79 ? 12.508 -25.578 -5.77 1 50.72 79 ARG A O 1
ATOM 640 N N . THR A 1 80 ? 12.273 -24.953 -7.922 1 53.53 80 THR A N 1
ATOM 641 C CA . THR A 1 80 ? 13.383 -25.812 -8.297 1 53.53 80 THR A CA 1
ATOM 642 C C . THR A 1 80 ? 14.695 -25.328 -7.699 1 53.53 80 THR A C 1
ATOM 644 O O . THR A 1 80 ? 15.516 -26.125 -7.254 1 53.53 80 THR A O 1
ATOM 647 N N . ARG A 1 81 ? 14.891 -23.984 -7.719 1 51.06 81 ARG A N 1
ATOM 648 C CA . ARG A 1 81 ? 16.125 -23.406 -7.18 1 51.06 81 ARG A CA 1
ATOM 649 C C . ARG A 1 81 ? 16.203 -23.594 -5.668 1 51.06 81 ARG A C 1
ATOM 651 O O . ARG A 1 81 ? 17.266 -23.906 -5.129 1 51.06 81 ARG A O 1
ATOM 658 N N . LEU A 1 82 ? 15.211 -23.328 -5.035 1 50.75 82 LEU A N 1
ATOM 659 C CA . LEU A 1 82 ? 15.164 -23.5 -3.586 1 50.75 82 LEU A CA 1
ATOM 660 C C . LEU A 1 82 ? 15.391 -24.953 -3.203 1 50.75 82 LEU A C 1
ATOM 662 O O . LEU A 1 82 ? 16.078 -25.25 -2.229 1 50.75 82 LEU A O 1
ATOM 666 N N . VAL A 1 83 ? 14.828 -25.734 -4.055 1 53.25 83 VAL A N 1
ATOM 667 C CA . VAL A 1 83 ? 15.023 -27.172 -3.875 1 53.25 83 VAL A CA 1
ATOM 668 C C . VAL A 1 83 ? 16.5 -27.516 -4.082 1 53.25 83 VAL A C 1
ATOM 670 O O . VAL A 1 83 ? 17.078 -28.297 -3.322 1 53.25 83 VAL A O 1
ATOM 673 N N . ARG A 1 84 ? 17 -26.938 -5.066 1 53.44 84 ARG A N 1
ATOM 674 C CA . ARG A 1 84 ? 18.406 -27.234 -5.348 1 53.44 84 ARG A CA 1
ATOM 675 C C . ARG A 1 84 ? 19.312 -26.719 -4.234 1 53.44 84 ARG A C 1
ATOM 677 O O . ARG A 1 84 ? 20.266 -27.391 -3.854 1 53.44 84 ARG A O 1
ATOM 684 N N . TRP A 1 85 ? 19.078 -25.5 -3.848 1 50.41 85 TRP A N 1
ATOM 685 C CA . TRP A 1 85 ? 19.859 -24.906 -2.758 1 50.41 85 TRP A CA 1
ATOM 686 C C . TRP A 1 85 ? 19.703 -25.734 -1.482 1 50.41 85 TRP A C 1
ATOM 688 O O . TRP A 1 85 ? 20.672 -25.953 -0.754 1 50.41 85 TRP A O 1
ATOM 698 N N . CYS A 1 86 ? 18.469 -26.047 -1.212 1 49.06 86 CYS A N 1
ATOM 699 C CA . CYS A 1 86 ? 18.203 -26.875 -0.032 1 49.06 86 CYS A CA 1
ATOM 700 C C . CYS A 1 86 ? 18.781 -28.266 -0.193 1 49.06 86 CYS A C 1
ATOM 702 O O . CYS A 1 86 ? 19.234 -28.875 0.782 1 49.06 86 CYS A O 1
ATOM 704 N N . ASP A 1 87 ? 18.578 -28.75 -1.353 1 53.91 87 ASP A N 1
ATOM 705 C CA . ASP A 1 87 ? 19.172 -30.062 -1.597 1 53.91 87 ASP A CA 1
ATOM 706 C C . ASP A 1 87 ? 20.672 -30.062 -1.312 1 53.91 87 ASP A C 1
ATOM 708 O O . ASP A 1 87 ? 21.219 -31.062 -0.866 1 53.91 87 ASP A O 1
ATOM 712 N N . ASN A 1 88 ? 21.25 -28.969 -1.667 1 51.75 88 ASN A N 1
ATOM 713 C CA . ASN A 1 88 ? 22.688 -28.969 -1.378 1 51.75 88 ASN A CA 1
ATOM 714 C C . ASN A 1 88 ? 22.953 -28.703 0.101 1 51.75 88 ASN A C 1
ATOM 716 O O . ASN A 1 88 ? 24.094 -28.781 0.547 1 51.75 88 ASN A O 1
ATOM 720 N N . SER A 1 89 ? 22.094 -28.047 0.812 1 49.41 89 SER A N 1
ATOM 721 C CA . SER A 1 89 ? 22.281 -27.906 2.254 1 49.41 89 SER A CA 1
ATOM 722 C C . SER A 1 89 ? 21.828 -29.172 2.986 1 49.41 89 SER A C 1
ATOM 724 O O . SER A 1 89 ? 21.031 -29.938 2.473 1 49.41 89 SER A O 1
ATOM 726 N N . PRO A 1 90 ? 22.641 -29.703 3.947 1 48.59 90 PRO A N 1
ATOM 727 C CA . PRO A 1 90 ? 22.297 -30.938 4.656 1 48.59 90 PRO A CA 1
ATOM 728 C C . PRO A 1 90 ? 20.812 -31 5.047 1 48.59 90 PRO A C 1
ATOM 730 O O . PRO A 1 90 ? 20.359 -32 5.609 1 48.59 90 PRO A O 1
ATOM 733 N N . TYR A 1 91 ? 20.203 -29.922 5.18 1 48.47 91 TYR A N 1
ATOM 734 C CA . TYR A 1 91 ? 18.812 -29.984 5.633 1 48.47 91 TYR A CA 1
ATOM 735 C C . TYR A 1 91 ? 17.891 -30.422 4.5 1 48.47 91 TYR A C 1
ATOM 737 O O . TYR A 1 91 ? 17.594 -29.641 3.602 1 48.47 91 TYR A O 1
ATOM 745 N N . LYS A 1 92 ? 18 -31.625 4.117 1 48.25 92 LYS A N 1
ATOM 746 C CA . LYS A 1 92 ? 17.359 -32.469 3.104 1 48.25 92 LYS A CA 1
ATOM 747 C C . LYS A 1 92 ? 15.969 -31.922 2.756 1 48.25 92 LYS A C 1
ATOM 749 O O . LYS A 1 92 ? 15.555 -31.969 1.598 1 48.25 92 LYS A O 1
ATOM 754 N N . ASP A 1 93 ? 15.023 -31.688 3.697 1 47.5 93 ASP A N 1
ATOM 755 C CA . ASP A 1 93 ? 13.586 -31.688 3.424 1 47.5 93 ASP A CA 1
ATOM 756 C C . ASP A 1 93 ? 13.102 -30.266 3.104 1 47.5 93 ASP A C 1
ATOM 758 O O . ASP A 1 93 ? 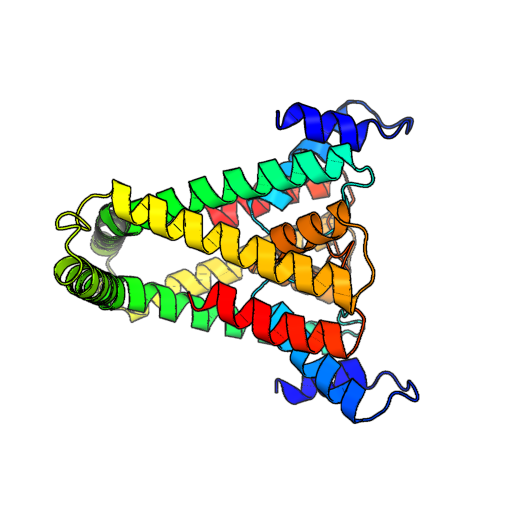12.281 -29.703 3.836 1 47.5 93 ASP A O 1
ATOM 762 N N . PHE A 1 94 ? 13.852 -29.359 2.545 1 49.28 94 PHE A N 1
ATOM 763 C CA . PHE A 1 94 ? 13.289 -28.094 2.121 1 49.28 94 PHE A CA 1
ATOM 764 C C . PHE A 1 94 ? 11.898 -28.266 1.528 1 49.28 94 PHE A C 1
ATOM 766 O O . PHE A 1 94 ? 11.148 -27.312 1.383 1 49.28 94 PHE A O 1
ATOM 773 N N . ASN A 1 95 ? 11.805 -29.391 0.981 1 50.72 95 ASN A N 1
ATOM 774 C CA . ASN A 1 95 ? 10.492 -29.766 0.463 1 50.72 95 ASN A CA 1
ATOM 775 C C . ASN A 1 95 ? 9.43 -29.75 1.558 1 50.72 95 ASN A C 1
ATOM 777 O O . ASN A 1 95 ? 8.242 -29.938 1.278 1 50.72 95 ASN A O 1
ATOM 781 N N . ASN A 1 96 ? 10.102 -29.547 2.787 1 56.91 96 ASN A N 1
ATOM 782 C CA . ASN A 1 96 ? 9.141 -29.516 3.881 1 56.91 96 ASN A CA 1
ATOM 783 C C . ASN A 1 96 ? 8.547 -28.125 4.066 1 56.91 96 ASN A C 1
ATOM 785 O O . ASN A 1 96 ? 9.273 -27.125 4.039 1 56.91 96 ASN A O 1
ATOM 789 N N . GLN A 1 97 ? 7.391 -27.938 3.826 1 62.44 97 GLN A N 1
ATOM 790 C CA . GLN A 1 97 ? 6.586 -26.734 3.986 1 62.44 97 GLN A CA 1
ATOM 791 C C . GLN A 1 97 ? 7.035 -25.938 5.207 1 62.44 97 GLN A C 1
ATOM 793 O O . GLN A 1 97 ? 7.062 -24.703 5.172 1 62.44 97 GLN A O 1
ATOM 798 N N . LYS A 1 98 ? 7.664 -26.734 6.168 1 68.19 98 LYS A N 1
ATOM 799 C CA . LYS A 1 98 ? 8.07 -26.078 7.402 1 68.19 98 LYS A CA 1
ATOM 800 C C . LYS A 1 98 ? 9.352 -25.281 7.199 1 68.19 98 LYS A C 1
ATOM 802 O O . LYS A 1 98 ? 9.492 -24.172 7.73 1 68.19 98 LYS A O 1
ATOM 807 N N . VAL A 1 99 ? 10.211 -25.734 6.523 1 69.56 99 VAL A N 1
ATOM 808 C CA . VAL A 1 99 ? 11.492 -25.078 6.301 1 69.56 99 VAL A CA 1
ATOM 809 C C . VAL A 1 99 ? 11.273 -23.797 5.496 1 69.56 99 VAL A C 1
ATOM 811 O O . VAL A 1 99 ? 11.875 -22.75 5.793 1 69.56 99 VAL A O 1
ATOM 814 N N . ARG A 1 100 ? 10.477 -23.906 4.598 1 67.56 100 ARG A N 1
ATOM 815 C CA . ARG A 1 100 ? 10.172 -22.734 3.781 1 67.56 100 ARG A CA 1
ATOM 816 C C . ARG A 1 100 ? 9.57 -21.625 4.629 1 67.56 100 ARG A C 1
ATOM 818 O O . ARG A 1 100 ? 9.922 -20.453 4.465 1 67.56 100 ARG A O 1
ATOM 825 N N . ILE A 1 101 ? 8.781 -21.953 5.484 1 72.38 101 ILE A N 1
ATOM 826 C CA . ILE A 1 101 ? 8.117 -21 6.348 1 72.38 101 ILE A CA 1
ATOM 827 C C . ILE A 1 101 ? 9.133 -20.328 7.266 1 72.38 101 ILE A C 1
ATOM 829 O O . ILE A 1 101 ? 9.102 -19.109 7.453 1 72.38 101 ILE A O 1
ATOM 833 N N . TYR A 1 102 ? 10.07 -21.125 7.727 1 75.56 102 TYR A N 1
ATOM 834 C CA . TYR A 1 102 ? 11.078 -20.578 8.625 1 75.56 102 TYR A CA 1
ATOM 835 C C . TYR A 1 102 ? 12 -19.609 7.887 1 75.56 102 TYR A C 1
ATOM 837 O O . TYR A 1 102 ? 12.406 -18.578 8.43 1 75.56 102 TYR A O 1
ATOM 845 N N . ILE A 1 103 ? 12.281 -19.922 6.73 1 75.12 103 ILE A N 1
ATOM 846 C CA . ILE A 1 103 ? 13.172 -19.062 5.938 1 75.12 103 ILE A CA 1
ATOM 847 C C . ILE A 1 103 ? 12.484 -17.734 5.652 1 75.12 103 ILE A C 1
ATOM 849 O O . ILE A 1 103 ? 13.102 -16.672 5.789 1 75.12 103 ILE A O 1
ATOM 853 N N . THR A 1 104 ? 11.227 -17.797 5.273 1 74.81 104 THR A N 1
ATOM 854 C CA . THR A 1 104 ? 10.469 -16.578 4.984 1 74.81 104 THR A CA 1
ATOM 855 C C . THR A 1 104 ? 10.383 -15.688 6.223 1 74.81 104 THR A C 1
ATOM 857 O O . THR A 1 104 ? 10.586 -14.477 6.137 1 74.81 104 THR A O 1
ATOM 860 N N . ILE A 1 105 ? 10.156 -16.312 7.27 1 80.69 105 ILE A N 1
ATOM 861 C CA . ILE A 1 105 ? 10.047 -15.57 8.516 1 80.69 105 ILE A CA 1
ATOM 862 C C . ILE A 1 105 ? 11.383 -14.922 8.859 1 80.69 105 ILE A C 1
ATOM 864 O O . ILE A 1 105 ? 11.438 -13.758 9.242 1 80.69 105 ILE A O 1
ATOM 868 N N . GLY A 1 106 ? 12.398 -15.703 8.758 1 83.12 106 GLY A N 1
ATOM 869 C CA . GLY A 1 106 ? 13.734 -15.164 8.977 1 83.12 106 GLY A CA 1
ATOM 870 C C . GLY A 1 106 ? 14.055 -13.977 8.094 1 83.12 106 GLY A C 1
ATOM 871 O O . GLY A 1 106 ? 14.609 -12.977 8.555 1 83.12 106 GLY A O 1
ATOM 872 N N . PHE A 1 107 ? 13.688 -14.055 6.922 1 83.44 107 PHE A N 1
ATOM 873 C CA . PHE A 1 107 ? 13.914 -12.992 5.953 1 83.44 107 PHE A CA 1
ATOM 874 C C . PHE A 1 107 ? 13.125 -11.742 6.328 1 83.44 107 PHE A C 1
ATOM 876 O O . PHE A 1 107 ? 13.641 -10.625 6.258 1 83.44 107 PHE A O 1
ATOM 883 N N . ILE A 1 108 ? 11.922 -11.961 6.676 1 86.06 108 ILE A N 1
ATO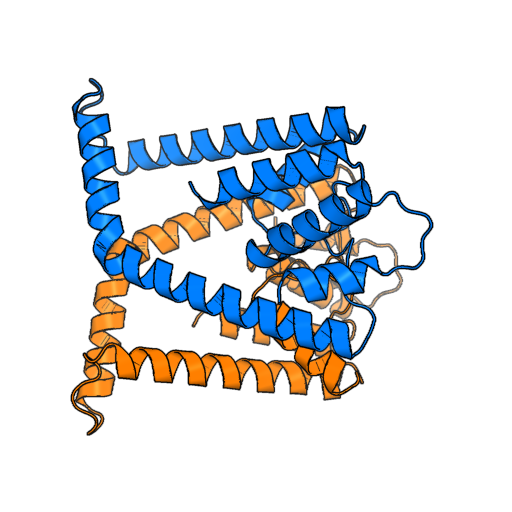M 884 C CA . ILE A 1 108 ? 11.07 -10.836 7.059 1 86.06 108 ILE A CA 1
ATOM 885 C C . ILE A 1 108 ? 11.664 -10.125 8.266 1 86.06 108 ILE A C 1
ATOM 887 O O . ILE A 1 108 ? 11.758 -8.891 8.289 1 86.06 108 ILE A O 1
ATOM 891 N N . PHE A 1 109 ? 12.094 -10.852 9.227 1 90.94 109 PHE A N 1
ATOM 892 C CA . PHE A 1 109 ? 12.68 -10.281 10.438 1 90.94 109 PHE A CA 1
ATOM 893 C C . PHE A 1 109 ? 13.961 -9.523 10.109 1 90.94 109 PHE A C 1
ATOM 895 O O . PHE A 1 109 ? 14.219 -8.461 10.68 1 90.94 109 PHE A O 1
ATOM 902 N N . SER A 1 110 ? 14.711 -10.078 9.297 1 93.19 110 SER A N 1
ATOM 903 C CA . SER A 1 110 ? 15.945 -9.398 8.914 1 93.19 110 SER A CA 1
ATOM 904 C C . SER A 1 110 ? 15.656 -8.062 8.234 1 93.19 110 SER A C 1
ATOM 906 O O . SER A 1 110 ? 16.344 -7.07 8.5 1 93.19 110 SER A O 1
ATOM 908 N N . PHE A 1 111 ? 14.703 -8.07 7.41 1 93.31 111 PHE A N 1
ATOM 909 C CA . PHE A 1 111 ? 14.352 -6.836 6.715 1 93.31 111 PHE A CA 1
ATOM 910 C C . PHE A 1 111 ? 13.789 -5.805 7.688 1 93.31 111 PHE A C 1
ATOM 912 O O . PHE A 1 111 ? 14.008 -4.605 7.52 1 93.31 111 PHE A O 1
ATOM 919 N N . ILE A 1 112 ? 13.031 -6.316 8.641 1 95.31 112 ILE A N 1
ATOM 920 C CA . ILE A 1 112 ? 12.5 -5.406 9.648 1 95.31 112 ILE A CA 1
ATOM 921 C C . ILE A 1 112 ? 13.648 -4.719 10.375 1 95.31 112 ILE A C 1
ATOM 923 O O . ILE A 1 112 ? 13.633 -3.504 10.578 1 95.31 112 ILE A O 1
ATOM 927 N N . ILE A 1 113 ? 14.617 -5.449 10.703 1 96.12 113 ILE A N 1
ATOM 928 C CA . ILE A 1 113 ? 15.758 -4.93 11.445 1 96.12 113 ILE A CA 1
ATOM 929 C C . ILE A 1 113 ? 16.531 -3.93 10.586 1 96.12 113 ILE A C 1
ATOM 931 O O . ILE A 1 113 ? 16.875 -2.84 11.055 1 96.12 113 ILE A O 1
ATOM 935 N N . VAL A 1 114 ? 16.781 -4.238 9.406 1 95.94 114 VAL A N 1
ATOM 936 C CA . VAL A 1 114 ? 17.516 -3.357 8.5 1 95.94 114 VAL A CA 1
ATOM 937 C C . VAL A 1 114 ? 16.766 -2.041 8.336 1 95.94 114 VAL A C 1
ATOM 939 O O . VAL A 1 114 ? 17.359 -0.963 8.398 1 95.94 114 VAL A O 1
ATOM 942 N N . GLY A 1 115 ? 15.453 -2.172 8.062 1 96.62 115 GLY A N 1
ATOM 943 C CA . GLY A 1 115 ? 14.648 -0.965 7.941 1 96.62 115 GLY A CA 1
ATOM 944 C C . GLY A 1 115 ? 14.648 -0.116 9.203 1 96.62 115 GLY A C 1
ATOM 945 O O . GLY A 1 115 ? 14.727 1.112 9.125 1 96.62 115 GLY A O 1
ATOM 946 N N . ALA A 1 116 ? 14.516 -0.789 10.328 1 97 116 ALA A N 1
ATOM 947 C CA . ALA A 1 116 ? 14.508 -0.078 11.609 1 97 116 ALA A CA 1
ATOM 948 C C . ALA A 1 116 ? 15.836 0.633 11.844 1 97 116 ALA A C 1
ATOM 950 O O . ALA A 1 116 ? 15.867 1.765 12.336 1 97 116 ALA A O 1
ATOM 951 N N . PHE A 1 117 ? 16.875 0.001 11.531 1 96.12 117 PHE A N 1
ATOM 952 C CA . PHE A 1 117 ? 18.188 0.607 11.695 1 96.12 117 PHE A CA 1
ATOM 953 C C . PHE A 1 117 ? 18.328 1.827 10.789 1 96.12 117 PHE A C 1
ATOM 955 O O . PHE A 1 117 ? 18.875 2.852 11.203 1 96.12 117 PHE A O 1
ATOM 962 N N . GLY A 1 118 ? 17.938 1.725 9.555 1 95.69 118 GLY A N 1
ATOM 963 C CA . GLY A 1 118 ? 17.969 2.869 8.664 1 95.69 118 GLY A CA 1
ATOM 964 C C . GLY A 1 118 ? 17.172 4.055 9.188 1 95.69 118 GLY A C 1
ATOM 965 O O . GLY A 1 118 ? 17.656 5.191 9.141 1 95.69 118 GLY A O 1
ATOM 966 N N . ALA A 1 119 ? 16.016 3.711 9.695 1 95.69 119 ALA A N 1
ATOM 967 C CA . ALA A 1 119 ? 15.164 4.777 10.227 1 95.69 119 ALA A CA 1
ATOM 968 C C . ALA A 1 119 ? 15.766 5.379 11.492 1 95.69 119 ALA A C 1
ATOM 970 O O . ALA A 1 119 ? 15.711 6.594 11.695 1 95.69 119 ALA A O 1
ATOM 971 N N . TYR A 1 120 ? 16.25 4.547 12.336 1 96.12 120 TYR A N 1
ATOM 972 C CA . TYR A 1 120 ? 16.812 5.008 13.602 1 96.12 120 TYR A CA 1
ATOM 973 C C . TYR A 1 120 ? 18.031 5.891 13.352 1 96.12 120 TYR A C 1
ATOM 975 O O . TYR A 1 120 ? 18.141 6.984 13.914 1 96.12 120 TYR A O 1
ATOM 983 N N . PHE A 1 121 ? 18.922 5.566 12.531 1 95.06 121 PHE A N 1
ATOM 984 C CA . PHE A 1 121 ? 20.188 6.258 12.367 1 95.06 121 PHE A CA 1
ATOM 985 C C . PHE A 1 121 ? 20.062 7.398 11.367 1 95.06 121 PHE A C 1
ATOM 987 O O . PHE A 1 121 ? 20.703 8.445 11.523 1 95.06 121 PHE A O 1
ATOM 994 N N . LEU A 1 122 ? 19.25 7.277 10.359 1 94.56 122 LEU A N 1
ATOM 995 C CA . LEU A 1 122 ? 19.188 8.289 9.312 1 94.56 122 LEU A CA 1
ATOM 996 C C . LEU A 1 122 ? 18.125 9.336 9.625 1 94.56 122 LEU A C 1
ATOM 998 O O . LEU A 1 122 ? 18.25 10.492 9.211 1 94.56 122 LEU A O 1
ATOM 1002 N N . GLU A 1 123 ? 17.078 8.953 10.32 1 94.31 123 GLU A N 1
ATOM 1003 C CA . GLU A 1 123 ? 15.984 9.883 10.586 1 94.31 123 GLU A CA 1
ATOM 1004 C C . GLU A 1 123 ? 15.914 10.242 12.062 1 94.31 123 GLU A C 1
ATOM 1006 O O . GLU A 1 123 ? 15.055 11.031 12.477 1 94.31 123 GLU A O 1
ATOM 1011 N N . THR A 1 124 ? 16.672 9.719 12.938 1 92 124 THR A N 1
ATOM 1012 C CA . THR A 1 124 ? 16.766 10.016 14.367 1 92 124 THR A CA 1
ATOM 1013 C C . THR A 1 124 ? 15.43 9.797 15.055 1 92 124 THR A C 1
ATOM 1015 O O . THR A 1 124 ? 14.969 10.641 15.82 1 92 124 THR A O 1
ATOM 1018 N N . MET A 1 125 ? 14.805 8.781 14.656 1 93.25 125 MET A N 1
ATOM 1019 C CA . MET A 1 125 ? 13.531 8.422 15.258 1 93.25 125 MET A CA 1
ATOM 1020 C C . MET A 1 125 ? 13.734 7.543 16.484 1 93.25 125 MET A C 1
ATOM 1022 O O . MET A 1 125 ? 14.828 7.027 16.703 1 93.25 125 MET A O 1
ATOM 1026 N N . SER A 1 126 ? 12.734 7.453 17.297 1 95.44 126 SER A N 1
ATOM 1027 C CA . SER A 1 126 ? 12.781 6.547 18.438 1 95.44 126 SER A CA 1
ATOM 1028 C C . SER A 1 126 ? 12.797 5.09 17.984 1 95.44 126 SER A C 1
ATOM 1030 O O . SER A 1 126 ? 12.484 4.789 16.828 1 95.44 126 SER A O 1
ATOM 1032 N N . VAL A 1 127 ? 13.172 4.246 18.891 1 95.69 127 VAL A N 1
ATOM 1033 C CA . VAL A 1 127 ? 13.297 2.828 18.578 1 95.69 127 VAL A CA 1
ATOM 1034 C C . VAL A 1 127 ? 11.938 2.277 18.156 1 95.69 127 VAL A C 1
ATOM 1036 O O . VAL A 1 127 ? 11.844 1.59 17.125 1 95.69 127 VAL A O 1
ATOM 1039 N N . VAL A 1 128 ? 10.922 2.662 18.844 1 95.94 128 VAL A N 1
ATOM 1040 C CA . VAL A 1 128 ? 9.594 2.141 18.531 1 95.94 128 VAL A CA 1
ATOM 1041 C C . VAL A 1 128 ? 9.125 2.666 17.188 1 95.94 128 VAL A C 1
ATOM 1043 O O . VAL A 1 128 ? 8.609 1.906 16.359 1 95.94 128 VAL A O 1
ATOM 1046 N N . ASP A 1 129 ? 9.398 3.912 16.938 1 96.19 129 ASP A N 1
ATOM 1047 C CA . ASP A 1 129 ? 8.977 4.531 15.68 1 96.19 129 ASP A CA 1
ATOM 1048 C C . ASP A 1 129 ? 9.75 3.951 14.492 1 96.19 129 ASP A C 1
ATOM 1050 O O . ASP A 1 129 ? 9.211 3.832 13.391 1 96.19 129 ASP A O 1
ATOM 1054 N N . SER A 1 130 ? 10.961 3.604 14.789 1 97.19 130 SER A N 1
ATOM 1055 C CA . SER A 1 130 ? 11.781 3.035 13.727 1 97.19 130 SER A CA 1
ATOM 1056 C C . SER A 1 130 ? 11.289 1.651 13.328 1 97.19 130 SER A C 1
ATOM 1058 O O . SER A 1 130 ? 11.195 1.343 12.133 1 97.19 130 SER A O 1
ATOM 1060 N N . PHE A 1 131 ? 10.984 0.877 14.297 1 96.94 131 PHE A N 1
ATOM 1061 C CA . PHE A 1 131 ? 10.445 -0.446 14 1 96.94 131 PHE A CA 1
ATOM 1062 C C . PHE A 1 131 ? 9.078 -0.338 13.336 1 96.94 131 PHE A C 1
ATOM 1064 O O . PHE A 1 131 ? 8.773 -1.083 12.406 1 96.94 131 PHE A O 1
ATOM 1071 N N . TYR A 1 132 ? 8.336 0.567 13.875 1 95.88 132 TYR A N 1
ATOM 1072 C CA . TYR A 1 132 ? 7.012 0.818 13.312 1 95.88 132 TYR A CA 1
ATOM 1073 C C . TYR A 1 132 ? 7.105 1.208 11.844 1 95.88 132 TYR A C 1
ATOM 1075 O O . TYR A 1 132 ? 6.418 0.634 11 1 95.88 132 TYR A O 1
ATOM 1083 N N . LEU A 1 133 ? 7.941 2.092 11.562 1 96.62 133 LEU A N 1
ATOM 1084 C CA . LEU A 1 133 ? 8.117 2.551 10.188 1 96.62 133 LEU A CA 1
ATOM 1085 C C . LEU A 1 133 ? 8.617 1.419 9.297 1 96.62 133 LEU A C 1
ATOM 1087 O O . LEU A 1 133 ? 8.172 1.28 8.148 1 96.62 133 LEU A O 1
ATOM 1091 N N . SER A 1 134 ? 9.508 0.643 9.758 1 96.5 134 SER A N 1
ATOM 1092 C CA . SER A 1 134 ? 10.039 -0.471 8.977 1 96.5 134 SER A CA 1
ATOM 1093 C C . SER A 1 134 ? 8.945 -1.477 8.633 1 96.5 134 SER A C 1
ATOM 1095 O O . SER A 1 134 ? 8.844 -1.915 7.488 1 96.5 134 SER A O 1
ATOM 1097 N N . ILE A 1 135 ? 8.133 -1.796 9.57 1 94.94 135 ILE A N 1
ATOM 1098 C CA . ILE A 1 135 ? 7.066 -2.771 9.375 1 94.94 135 ILE A CA 1
ATOM 1099 C C . ILE A 1 135 ? 6.035 -2.219 8.391 1 94.94 135 ILE A C 1
ATOM 1101 O O . ILE A 1 135 ? 5.598 -2.924 7.48 1 94.94 135 ILE A O 1
ATOM 1105 N N . VAL A 1 136 ? 5.727 -0.976 8.602 1 94.19 136 VAL A N 1
ATOM 1106 C CA . VAL A 1 136 ? 4.762 -0.313 7.73 1 94.19 136 VAL A CA 1
ATOM 1107 C C . VAL A 1 136 ? 5.316 -0.243 6.309 1 94.19 136 VAL A C 1
ATOM 1109 O O . VAL A 1 136 ? 4.566 -0.368 5.336 1 94.19 136 VAL A O 1
ATOM 1112 N N . SER A 1 137 ? 6.629 -0.163 6.145 1 93.38 137 SER A N 1
ATOM 1113 C CA . SER A 1 137 ? 7.277 -0.056 4.84 1 93.38 137 SER A CA 1
ATOM 1114 C C . SER A 1 137 ? 7.355 -1.412 4.148 1 93.38 137 SER A C 1
ATOM 1116 O O . SER A 1 137 ? 7.043 -1.528 2.961 1 93.38 137 SER A O 1
ATOM 1118 N N . ILE A 1 138 ? 7.699 -2.404 4.887 1 91.06 138 ILE A N 1
ATOM 1119 C CA . ILE A 1 138 ? 7.879 -3.725 4.289 1 91.06 138 ILE A CA 1
ATOM 1120 C C . ILE A 1 138 ? 6.523 -4.293 3.877 1 91.06 138 ILE A C 1
ATOM 1122 O O . ILE A 1 138 ? 6.414 -4.992 2.865 1 91.06 138 ILE A O 1
ATOM 1126 N N . SER A 1 139 ? 5.496 -4.016 4.641 1 89.25 139 SER A N 1
ATOM 1127 C CA . SER A 1 139 ? 4.16 -4.52 4.348 1 89.25 139 SER A CA 1
ATOM 1128 C C . SER A 1 139 ? 3.48 -3.689 3.266 1 89.25 139 SER A C 1
ATOM 1130 O O . SER A 1 139 ? 2.377 -4.02 2.822 1 89.25 139 SER A O 1
ATOM 1132 N N . THR A 1 140 ? 4.039 -2.496 2.869 1 88.94 140 THR A N 1
ATOM 1133 C CA . THR A 1 140 ? 3.58 -1.559 1.85 1 88.94 140 THR A CA 1
ATOM 1134 C C . THR A 1 140 ? 2.271 -0.899 2.271 1 88.94 140 THR A C 1
ATOM 1136 O O . THR A 1 140 ? 1.512 -0.419 1.426 1 88.94 140 THR A O 1
ATOM 1139 N N . VAL A 1 141 ? 1.88 -0.972 3.57 1 92.12 141 VAL A N 1
ATOM 1140 C CA . VAL A 1 141 ? 0.714 -0.252 4.07 1 92.12 141 VAL A CA 1
ATOM 1141 C C . VAL A 1 141 ? 0.924 1.252 3.904 1 92.12 141 VAL A C 1
ATOM 1143 O O . VAL A 1 141 ? 0.065 1.948 3.357 1 92.12 141 VAL A O 1
ATOM 1146 N N . GLY A 1 142 ? 2.02 1.892 4.32 1 92 142 GLY A N 1
ATOM 1147 C CA . GLY A 1 142 ? 2.438 3.26 4.062 1 92 142 GLY A CA 1
ATOM 1148 C C . GLY A 1 142 ? 1.465 4.293 4.602 1 92 142 GLY A C 1
ATOM 1149 O O . GLY A 1 142 ? 0.988 5.152 3.857 1 92 142 GLY A O 1
ATOM 1150 N N . TYR A 1 143 ? 1.289 4.43 5.883 1 93.81 143 TYR A N 1
ATOM 1151 C CA . TYR A 1 143 ? 0.378 5.402 6.477 1 93.81 143 TYR A CA 1
ATOM 1152 C C . TYR A 1 143 ? 0.821 6.828 6.16 1 93.81 143 TYR A C 1
ATOM 1154 O O . TYR A 1 143 ? -0.006 7.738 6.09 1 93.81 143 TYR A O 1
ATOM 1162 N N . GLY A 1 144 ? 2.1 7.039 6.125 1 92.38 144 GLY A N 1
ATOM 1163 C CA . GLY A 1 144 ? 2.637 8.352 5.812 1 92.38 144 GLY A CA 1
ATOM 1164 C C . GLY A 1 144 ? 2.836 9.227 7.039 1 92.38 144 GLY A C 1
ATOM 1165 O O . GLY A 1 144 ? 3.207 10.391 6.926 1 92.38 144 GLY A O 1
ATOM 1166 N N . ASP A 1 145 ? 2.469 8.711 8.242 1 93.06 145 ASP A N 1
ATOM 1167 C CA . ASP A 1 145 ? 2.756 9.453 9.469 1 93.06 145 ASP A CA 1
ATOM 1168 C C . ASP A 1 145 ? 4.258 9.555 9.711 1 93.06 145 ASP A C 1
ATOM 1170 O O . ASP A 1 145 ? 4.734 10.539 10.289 1 93.06 145 ASP A O 1
ATOM 1174 N N . TYR A 1 146 ? 4.922 8.578 9.367 1 93.69 146 TYR A N 1
ATOM 1175 C CA . TYR A 1 146 ? 6.379 8.594 9.305 1 93.69 146 TYR A CA 1
ATOM 1176 C C . TYR A 1 146 ? 6.871 8.227 7.91 1 93.69 146 TYR A C 1
ATOM 1178 O O . TYR A 1 146 ? 6.246 7.418 7.219 1 93.69 146 TYR A O 1
ATOM 1186 N N . SER A 1 147 ? 7.898 8.922 7.457 1 93.56 147 SER A N 1
ATOM 1187 C CA . SER A 1 147 ? 8.57 8.625 6.191 1 93.56 147 SER A CA 1
ATOM 1188 C C . SER A 1 147 ? 10.039 9.023 6.238 1 93.56 147 SER A C 1
ATOM 1190 O O . SER A 1 147 ? 10.484 9.656 7.195 1 93.56 147 SER A O 1
ATOM 1192 N N . PHE A 1 148 ? 10.742 8.57 5.285 1 94.06 148 PHE A N 1
ATOM 1193 C CA . PHE A 1 148 ? 12.125 9 5.164 1 94.06 148 PHE A CA 1
ATOM 1194 C C . PHE A 1 148 ? 12.211 10.383 4.531 1 94.06 148 PHE A C 1
ATOM 1196 O O . PHE A 1 148 ? 11.859 10.562 3.365 1 94.06 148 PHE A O 1
ATOM 1203 N N . GLU A 1 149 ? 12.703 11.312 5.352 1 92 149 GLU A N 1
ATOM 1204 C CA . GLU A 1 149 ? 12.633 12.703 4.91 1 92 149 GLU A CA 1
ATOM 1205 C C . GLU A 1 149 ? 14.016 13.219 4.508 1 92 149 GLU A C 1
ATOM 1207 O O . GLU A 1 149 ? 14.125 14.07 3.625 1 92 149 GLU A O 1
ATOM 1212 N N . THR A 1 150 ? 15.016 12.656 5.105 1 92.19 150 THR A N 1
ATOM 1213 C CA . THR A 1 150 ? 16.359 13.094 4.777 1 92.19 150 THR A CA 1
ATOM 1214 C C . THR A 1 150 ? 16.797 12.531 3.428 1 92.19 150 THR A C 1
ATOM 1216 O O . THR A 1 150 ? 16.25 11.539 2.955 1 92.19 150 THR A O 1
ATOM 1219 N N . LYS A 1 151 ? 17.75 13.266 2.807 1 92.31 151 LYS A N 1
ATOM 1220 C CA . LYS A 1 151 ? 18.266 12.805 1.521 1 92.31 151 LYS A CA 1
ATOM 1221 C C . LYS A 1 151 ? 18.844 11.391 1.631 1 92.31 151 LYS A C 1
ATOM 1223 O O . LYS A 1 151 ? 18.531 10.523 0.808 1 92.31 151 LYS A O 1
ATOM 1228 N N . ALA A 1 152 ? 19.656 11.188 2.641 1 94.12 152 ALA A N 1
ATOM 1229 C CA . ALA A 1 152 ? 20.234 9.867 2.863 1 94.12 152 ALA A CA 1
ATOM 1230 C C . ALA A 1 152 ? 19.156 8.836 3.164 1 94.12 152 ALA A C 1
ATOM 1232 O O . ALA A 1 152 ? 19.234 7.684 2.725 1 94.12 152 ALA A O 1
ATOM 1233 N N . GLY A 1 153 ? 18.141 9.242 3.906 1 95.69 153 GLY A N 1
ATOM 1234 C CA . GLY A 1 153 ? 17.031 8.359 4.219 1 95.69 153 GLY A CA 1
ATOM 1235 C C . GLY A 1 153 ? 16.234 7.934 2.996 1 95.69 153 GLY A C 1
ATOM 1236 O O . GLY A 1 153 ? 15.852 6.77 2.875 1 95.69 153 GLY A O 1
ATOM 1237 N N . ARG A 1 154 ? 16.062 8.852 2.074 1 93.94 154 ARG A N 1
ATOM 1238 C CA . ARG A 1 154 ? 15.312 8.555 0.864 1 93.94 154 ARG A CA 1
ATOM 1239 C C . ARG A 1 154 ? 16.094 7.629 -0.057 1 93.94 154 ARG A C 1
ATOM 1241 O O . ARG A 1 154 ? 15.516 6.766 -0.723 1 93.94 154 ARG A O 1
ATOM 1248 N N . VAL A 1 155 ? 17.328 7.844 -0.092 1 93.69 155 VAL A N 1
ATOM 1249 C CA . VAL A 1 155 ? 18.156 6.938 -0.876 1 93.69 155 VAL A CA 1
ATOM 1250 C C . VAL A 1 155 ? 18.109 5.539 -0.267 1 93.69 155 VAL A C 1
ATOM 1252 O O . VAL A 1 155 ? 17.938 4.547 -0.982 1 93.69 155 VAL A O 1
ATOM 1255 N N . PHE A 1 156 ? 18.281 5.496 1.043 1 95.69 156 PHE A N 1
ATOM 1256 C CA . PHE A 1 156 ? 18.188 4.227 1.754 1 95.69 156 PHE A CA 1
ATOM 1257 C C . PHE A 1 156 ? 16.859 3.545 1.472 1 95.69 156 PHE A C 1
ATOM 1259 O O . PHE A 1 156 ? 16.812 2.344 1.202 1 95.69 156 PHE A O 1
ATOM 1266 N N . GLU A 1 157 ? 15.781 4.324 1.594 1 94.5 157 GLU A N 1
ATOM 1267 C CA . GLU A 1 157 ? 14.438 3.787 1.379 1 94.5 157 GLU A CA 1
ATOM 1268 C C . GLU A 1 157 ? 14.297 3.205 -0.025 1 94.5 157 GLU A C 1
ATOM 1270 O O . GLU A 1 157 ? 13.641 2.18 -0.213 1 94.5 157 GLU A O 1
ATOM 1275 N N . CYS A 1 158 ? 14.875 3.855 -1.043 1 91.56 158 CYS A N 1
ATOM 1276 C CA . CYS A 1 158 ? 14.805 3.375 -2.418 1 91.56 158 CYS A CA 1
ATOM 1277 C C . CYS A 1 158 ? 15.469 2.01 -2.551 1 91.56 158 CYS A C 1
ATOM 1279 O O . CYS A 1 158 ? 14.906 1.095 -3.152 1 91.56 158 CYS A O 1
ATOM 1281 N N . ILE A 1 159 ? 16.547 1.833 -1.915 1 92.5 159 ILE A N 1
ATOM 1282 C CA . ILE A 1 159 ? 17.281 0.575 -1.972 1 92.5 159 ILE A CA 1
ATOM 1283 C C . ILE A 1 159 ? 16.562 -0.478 -1.124 1 92.5 159 ILE A C 1
ATOM 1285 O O . ILE A 1 159 ? 16.375 -1.611 -1.568 1 92.5 159 ILE A O 1
ATOM 1289 N N . PHE A 1 160 ? 16.188 -0.023 0.019 1 93.44 160 PHE A N 1
ATOM 1290 C CA . PHE A 1 160 ? 15.531 -0.9 0.98 1 93.44 160 PHE A CA 1
ATOM 1291 C C . PHE A 1 160 ? 14.242 -1.473 0.397 1 93.44 160 PHE A C 1
ATOM 1293 O O . PHE A 1 160 ? 14 -2.68 0.476 1 93.44 160 PHE A O 1
ATOM 1300 N N . THR A 1 161 ? 13.438 -0.688 -0.186 1 88.81 161 THR A N 1
ATOM 1301 C CA . THR A 1 161 ? 12.148 -1.115 -0.725 1 88.81 161 THR A CA 1
ATOM 1302 C C . THR A 1 161 ? 12.344 -2.023 -1.936 1 88.81 161 THR A C 1
ATOM 1304 O O . THR A 1 161 ? 11.602 -2.992 -2.117 1 88.81 161 THR A O 1
ATOM 1307 N N . LYS A 1 162 ? 13.25 -1.773 -2.785 1 83.5 162 LYS A N 1
ATOM 1308 C CA . LYS A 1 162 ? 13.539 -2.619 -3.939 1 83.5 162 LYS A CA 1
ATOM 1309 C C . LYS A 1 162 ? 13.977 -4.016 -3.504 1 83.5 162 LYS A C 1
ATOM 1311 O O . LYS A 1 162 ? 13.555 -5.012 -4.098 1 83.5 162 LYS A O 1
ATOM 1316 N N . LEU A 1 163 ? 14.742 -4.023 -2.441 1 83.31 163 LEU A N 1
ATOM 1317 C CA . LEU A 1 163 ? 15.242 -5.301 -1.943 1 83.31 163 LEU A CA 1
ATOM 1318 C C . LEU A 1 163 ? 14.117 -6.117 -1.316 1 83.31 163 LEU A C 1
ATOM 1320 O O . LEU A 1 163 ? 14.094 -7.344 -1.439 1 83.31 163 LEU A O 1
ATOM 1324 N N . THR A 1 164 ? 13.219 -5.461 -0.685 1 82.31 164 THR A N 1
ATOM 1325 C CA . THR A 1 164 ? 12.148 -6.16 0.019 1 82.31 164 THR A CA 1
ATOM 1326 C C . THR A 1 164 ? 11.133 -6.719 -0.969 1 82.31 164 THR A C 1
ATOM 1328 O O . THR A 1 164 ? 10.523 -7.766 -0.718 1 82.31 164 THR A O 1
ATOM 1331 N N . LEU A 1 165 ? 10.844 -6.062 -2.066 1 73.44 165 LEU A N 1
ATOM 1332 C CA . LEU A 1 165 ? 9.836 -6.496 -3.031 1 73.44 165 LEU A CA 1
ATOM 1333 C C . LEU A 1 165 ? 10.414 -7.539 -3.984 1 73.44 165 LEU A C 1
ATOM 1335 O O . LEU A 1 165 ? 9.672 -8.336 -4.559 1 73.44 165 LEU A O 1
ATOM 1339 N N . GLU A 1 166 ? 11.703 -7.477 -4.387 1 58.5 166 GLU A N 1
ATOM 1340 C CA . GLU A 1 166 ? 12.336 -8.422 -5.297 1 58.5 166 GLU A CA 1
ATOM 1341 C C . GLU A 1 166 ? 12.609 -9.758 -4.609 1 58.5 166 GLU A C 1
ATOM 1343 O O . GLU A 1 166 ? 12.906 -10.75 -5.273 1 58.5 166 GLU A O 1
ATOM 1348 N N . LEU A 1 167 ? 12.367 -9.828 -3.447 1 53.03 167 LEU A N 1
ATOM 1349 C CA . LEU A 1 167 ? 12.555 -11.109 -2.781 1 53.03 167 LEU A CA 1
ATOM 1350 C C . LEU A 1 167 ? 11.219 -11.789 -2.523 1 53.03 167 LEU A C 1
ATOM 1352 O O . LEU A 1 167 ? 10.227 -11.125 -2.199 1 53.03 167 LEU A O 1
ATOM 1356 N N . MET B 1 1 ? -8.57 -8.586 19.484 1 43.59 1 MET B N 1
ATOM 1357 C CA . MET B 1 1 ? -7.348 -7.805 19.344 1 43.59 1 MET B CA 1
ATOM 1358 C C . MET B 1 1 ? -7.535 -6.66 18.359 1 43.59 1 MET B C 1
ATOM 1360 O O . MET B 1 1 ? -7.18 -5.516 18.656 1 43.59 1 MET B O 1
ATOM 1364 N N . LEU B 1 2 ? -8.18 -7.047 17.281 1 52.16 2 LEU B N 1
ATOM 1365 C CA . LEU B 1 2 ? -8.445 -6.008 16.297 1 52.16 2 LEU B CA 1
ATOM 1366 C C . LEU B 1 2 ? -9.266 -4.875 16.891 1 52.16 2 LEU B C 1
ATOM 1368 O O . LEU B 1 2 ? -8.953 -3.701 16.688 1 52.16 2 LEU B O 1
ATOM 1372 N N . LEU B 1 3 ? -10.227 -5.348 17.578 1 51.41 3 LEU B N 1
ATOM 1373 C CA . LEU B 1 3 ? -11.18 -4.418 18.172 1 51.41 3 LEU B CA 1
ATOM 1374 C C . LEU B 1 3 ? -10.492 -3.549 19.219 1 51.41 3 LEU B C 1
ATOM 1376 O O . LEU B 1 3 ? -10.867 -2.389 19.422 1 51.41 3 LEU B O 1
ATOM 1380 N N . GLY B 1 4 ? -9.578 -4.172 19.781 1 51.59 4 GLY B N 1
ATOM 1381 C CA . GLY B 1 4 ? -8.922 -3.408 20.828 1 51.59 4 GLY B CA 1
ATOM 1382 C C . GLY B 1 4 ? -8.102 -2.252 20.281 1 51.59 4 GLY B C 1
ATOM 1383 O O . GLY B 1 4 ? -8.109 -1.16 20.859 1 51.59 4 GLY B O 1
ATOM 1384 N N . ILE B 1 5 ? -7.359 -2.518 19.281 1 54.47 5 ILE B N 1
ATOM 1385 C CA . ILE B 1 5 ? -6.531 -1.472 18.688 1 54.47 5 ILE B CA 1
ATOM 1386 C C . ILE B 1 5 ? -7.418 -0.329 18.203 1 54.47 5 ILE B C 1
ATOM 1388 O O . ILE B 1 5 ? -7.105 0.844 18.422 1 54.47 5 ILE B O 1
ATOM 1392 N N . VAL B 1 6 ? -8.562 -0.833 17.562 1 56.06 6 VAL B N 1
ATOM 1393 C CA . VAL B 1 6 ? -9.547 0.109 17.031 1 56.06 6 VAL B CA 1
ATOM 1394 C C . VAL B 1 6 ? -10.125 0.943 18.172 1 56.06 6 VAL B C 1
ATOM 1396 O O . VAL B 1 6 ? -10.281 2.16 18.047 1 56.06 6 VAL B O 1
ATOM 1399 N N . ALA B 1 7 ? -10.445 0.166 19.172 1 54.91 7 ALA B N 1
ATOM 1400 C CA . ALA B 1 7 ? -11.016 0.846 20.344 1 54.91 7 ALA B CA 1
ATOM 1401 C C . ALA B 1 7 ? -10.078 1.929 20.859 1 54.91 7 ALA B C 1
ATOM 1403 O O . ALA B 1 7 ? -10.523 3.012 21.25 1 54.91 7 ALA B O 1
ATOM 1404 N N . TYR B 1 8 ? -8.875 1.592 20.844 1 54.94 8 TYR B N 1
ATOM 1405 C CA . TYR B 1 8 ? -7.91 2.514 21.438 1 54.94 8 TYR B CA 1
ATOM 1406 C C . TYR B 1 8 ? -7.676 3.715 20.531 1 54.94 8 TYR B C 1
ATOM 1408 O O . TYR B 1 8 ? -7.543 4.844 21 1 54.94 8 TYR B O 1
ATOM 1416 N N . PHE B 1 9 ? -7.5 3.441 19.312 1 56.62 9 PHE B N 1
ATOM 1417 C CA . PHE B 1 9 ? -7.363 4.555 18.375 1 56.62 9 PHE B CA 1
ATOM 1418 C C . PHE B 1 9 ? -8.539 5.512 18.5 1 56.62 9 PHE B C 1
ATOM 1420 O O . PHE B 1 9 ? -8.375 6.727 18.375 1 56.62 9 PHE B O 1
ATOM 1427 N N . LEU B 1 10 ? -9.734 4.883 18.641 1 54.66 10 LEU B N 1
ATOM 1428 C CA . LEU B 1 10 ? -10.961 5.664 18.719 1 54.66 10 LEU B CA 1
ATOM 1429 C C . LEU B 1 10 ? -11.133 6.242 20.125 1 54.66 10 LEU B C 1
ATOM 1431 O O . LEU B 1 10 ? -12.047 7.023 20.375 1 54.66 10 LEU B O 1
ATOM 1435 N N . ASN B 1 11 ? -10.492 5.582 20.953 1 52.78 11 ASN B N 1
ATOM 1436 C CA . ASN B 1 11 ? -10.68 6.219 22.25 1 52.78 11 ASN B CA 1
ATOM 1437 C C . ASN B 1 11 ? -10.258 7.688 22.219 1 52.78 11 ASN B C 1
ATOM 1439 O O . ASN B 1 11 ? -9.914 8.258 23.25 1 52.78 11 ASN B O 1
ATOM 1443 N N . ASP B 1 12 ? -9.953 8.133 21.031 1 50.91 12 ASP B N 1
ATOM 1444 C CA . ASP B 1 12 ? -9.906 9.594 21.062 1 50.91 12 ASP B CA 1
ATOM 1445 C C . ASP B 1 12 ? -11.172 10.172 21.688 1 50.91 12 ASP B C 1
ATOM 1447 O O . ASP B 1 12 ? -12.273 9.688 21.438 1 50.91 12 ASP B O 1
ATOM 1451 N N . ARG B 1 13 ? -11.031 10.672 22.875 1 48 13 ARG B N 1
ATOM 1452 C CA . ARG B 1 13 ? -11.977 11.367 23.734 1 48 13 ARG B CA 1
ATOM 1453 C C . ARG B 1 13 ? -12.969 12.188 22.922 1 48 13 ARG B C 1
ATOM 1455 O O . ARG B 1 13 ? -13.758 12.945 23.484 1 48 13 ARG B O 1
ATOM 1462 N N . SER B 1 14 ? -12.844 11.992 21.578 1 52.34 14 SER B N 1
ATOM 1463 C CA . SER B 1 14 ? -13.75 12.977 21 1 52.34 14 SER B CA 1
ATOM 1464 C C . SER B 1 14 ? -15.203 12.516 21.125 1 52.34 14 SER B C 1
ATOM 1466 O O . SER B 1 14 ? -15.477 11.32 21.234 1 52.34 14 SER B O 1
ATOM 1468 N N . LYS B 1 15 ? -16.094 13.383 21.453 1 61.31 15 LYS B N 1
ATOM 1469 C CA . LYS B 1 15 ? -17.547 13.359 21.547 1 61.31 15 LYS B CA 1
ATOM 1470 C C . LYS B 1 15 ? -18.156 12.672 20.328 1 61.31 15 LYS B C 1
ATOM 1472 O O . LYS B 1 15 ? -19.156 13.133 19.781 1 61.31 15 LYS B O 1
ATOM 1477 N N . VAL B 1 16 ? -17.359 11.719 19.641 1 67.94 16 VAL B N 1
ATOM 1478 C CA . VAL B 1 16 ? -17.906 11.117 18.422 1 67.94 16 VAL B CA 1
ATOM 1479 C C . VAL B 1 16 ? -18.828 9.961 18.797 1 67.94 16 VAL B C 1
ATOM 1481 O O . VAL B 1 16 ? -18.641 9.312 19.828 1 67.94 16 VAL B O 1
ATOM 1484 N N . SER B 1 17 ? -20 9.883 18.016 1 79.44 17 SER B N 1
ATOM 1485 C CA . SER B 1 17 ? -21 8.852 18.25 1 79.44 17 SER B CA 1
ATOM 1486 C C . SER B 1 17 ? -20.391 7.457 18.234 1 79.44 17 SER B C 1
ATOM 1488 O O . SER B 1 17 ? -19.391 7.227 17.547 1 79.44 17 SER B O 1
ATOM 1490 N N . PRO B 1 18 ? -20.875 6.691 19.078 1 78.19 18 PRO B N 1
ATOM 1491 C CA . PRO B 1 18 ? -20.406 5.309 19.109 1 78.19 18 PRO B CA 1
ATOM 1492 C C . PRO B 1 18 ? -20.391 4.656 17.734 1 78.19 18 PRO B C 1
ATOM 1494 O O . PRO B 1 18 ? -19.469 3.881 17.422 1 78.19 18 PRO B O 1
ATOM 1497 N N . LEU B 1 19 ? -21.391 4.887 16.984 1 77.81 19 LEU B N 1
ATOM 1498 C CA . LEU B 1 19 ? -21.453 4.32 15.641 1 77.81 19 LEU B CA 1
ATOM 1499 C C . LEU B 1 19 ? -20.297 4.809 14.781 1 77.81 19 LEU B C 1
ATOM 1501 O O . LEU B 1 19 ? -19.703 4.031 14.031 1 77.81 19 LEU B O 1
ATOM 1505 N N . SER B 1 20 ? -20 6.012 14.914 1 82.44 20 SER B N 1
ATOM 1506 C CA . SER B 1 20 ? -18.875 6.578 14.156 1 82.44 20 SER B CA 1
ATOM 1507 C C . SER B 1 20 ? -17.547 5.953 14.57 1 82.44 20 SER B C 1
ATOM 1509 O O . SER B 1 20 ? -16.672 5.738 13.734 1 82.44 20 SER B O 1
ATOM 1511 N N . LYS B 1 21 ? -17.531 5.656 15.789 1 83.5 21 LYS B N 1
ATOM 1512 C CA . LYS B 1 21 ? -16.312 5.023 16.281 1 83.5 21 LYS B CA 1
ATOM 1513 C C . LYS B 1 21 ? -16.156 3.617 15.711 1 83.5 21 LYS B C 1
ATOM 1515 O O . LYS B 1 21 ? -15.047 3.215 15.344 1 83.5 21 LYS B O 1
ATOM 1520 N N . LEU B 1 22 ? -17.25 3.008 15.656 1 84.75 22 LEU B N 1
ATOM 1521 C CA . LEU B 1 22 ? -17.234 1.657 15.102 1 84.75 22 LEU B CA 1
ATOM 1522 C C . LEU B 1 22 ? -16.844 1.682 13.625 1 84.75 22 LEU B C 1
ATOM 1524 O O . LEU B 1 22 ? -16.016 0.884 13.188 1 84.75 22 LEU B O 1
ATOM 1528 N N . VAL B 1 23 ? -17.406 2.588 12.922 1 88.12 23 VAL B N 1
ATOM 1529 C CA . VAL B 1 23 ? -17.141 2.691 11.492 1 88.12 23 VAL B CA 1
ATOM 1530 C C . VAL B 1 23 ? -15.664 3.035 11.273 1 88.12 23 VAL B C 1
ATOM 1532 O O . VAL B 1 23 ? -15 2.447 10.414 1 88.12 23 VAL B O 1
ATOM 1535 N N . ASN B 1 24 ? -15.18 3.895 12.094 1 89.19 24 ASN B N 1
ATOM 1536 C CA . ASN B 1 24 ? -13.773 4.289 11.984 1 89.19 24 ASN B CA 1
ATOM 1537 C C . ASN B 1 24 ? -12.844 3.121 12.297 1 89.19 24 ASN B C 1
ATOM 1539 O O . ASN B 1 24 ? -11.789 2.982 11.664 1 89.19 24 ASN B O 1
ATOM 1543 N N . GLY B 1 25 ? -13.258 2.383 13.227 1 87.12 25 GLY B N 1
ATOM 1544 C CA . GLY B 1 25 ? -12.453 1.221 13.562 1 87.12 25 GLY B CA 1
ATOM 1545 C C . GLY B 1 25 ? -12.383 0.196 12.453 1 87.12 25 GLY B C 1
ATOM 1546 O O . GLY B 1 25 ? -11.297 -0.27 12.094 1 87.12 25 GLY B O 1
ATOM 1547 N N . VAL B 1 26 ? -13.5 -0.132 11.93 1 88.62 26 VAL B N 1
ATOM 1548 C CA . VAL B 1 26 ? -13.578 -1.107 10.844 1 88.62 26 VAL B CA 1
ATOM 1549 C C . VAL B 1 26 ? -12.852 -0.571 9.617 1 88.62 26 VAL B C 1
ATOM 1551 O O . VAL B 1 26 ? -12.109 -1.306 8.953 1 88.62 26 VAL B O 1
ATOM 1554 N N . TYR B 1 27 ? -13.117 0.659 9.422 1 91.19 27 TYR B N 1
ATOM 1555 C CA . TYR B 1 27 ? -12.438 1.335 8.328 1 91.19 27 TYR B CA 1
ATOM 1556 C C . TYR B 1 27 ? -10.922 1.21 8.461 1 91.19 27 TYR B C 1
ATOM 1558 O O . TYR B 1 27 ? -10.242 0.84 7.504 1 91.19 27 TYR B O 1
ATOM 1566 N N . PHE B 1 28 ? -10.398 1.456 9.578 1 90.75 28 PHE B N 1
ATOM 1567 C CA . PHE B 1 28 ? -8.969 1.405 9.828 1 90.75 28 PHE B CA 1
ATOM 1568 C C . PHE B 1 28 ? -8.422 -0 9.594 1 90.75 28 PHE B C 1
ATOM 1570 O O . PHE B 1 28 ? -7.383 -0.174 8.961 1 90.75 28 PHE B O 1
ATOM 1577 N N . VAL B 1 29 ? -9.125 -0.933 10.047 1 88.31 29 VAL B N 1
ATOM 1578 C CA . VAL B 1 29 ? -8.688 -2.322 9.945 1 88.31 29 VAL B CA 1
ATOM 1579 C C . VAL B 1 29 ? -8.641 -2.744 8.477 1 88.31 29 VAL B C 1
ATOM 1581 O O . VAL B 1 29 ? -7.66 -3.338 8.023 1 88.31 29 VAL B O 1
ATOM 1584 N N . ILE B 1 30 ? -9.633 -2.428 7.758 1 88.88 30 ILE B N 1
ATOM 1585 C CA . ILE B 1 30 ? -9.727 -2.85 6.363 1 88.88 30 ILE B CA 1
ATOM 1586 C C . ILE B 1 30 ? -8.656 -2.143 5.535 1 88.88 30 ILE B C 1
ATOM 1588 O O . ILE B 1 30 ? -7.961 -2.775 4.738 1 88.88 30 ILE B O 1
ATOM 1592 N N . VAL B 1 31 ? -8.531 -0.876 5.781 1 90.75 31 VAL B N 1
ATOM 1593 C CA . VAL B 1 31 ? -7.547 -0.082 5.059 1 90.75 31 VAL B CA 1
ATOM 1594 C C . VAL B 1 31 ? -6.145 -0.598 5.363 1 90.75 31 VAL B C 1
ATOM 1596 O O . VAL B 1 31 ? -5.277 -0.618 4.484 1 90.75 31 VAL B O 1
ATOM 1599 N N . THR B 1 32 ? -5.93 -1.091 6.527 1 90.25 32 THR B N 1
ATOM 1600 C CA . THR B 1 32 ? -4.629 -1.598 6.945 1 90.25 32 THR B CA 1
ATOM 1601 C C . THR B 1 32 ? -4.383 -2.99 6.375 1 90.25 32 THR B C 1
ATOM 1603 O O . THR B 1 32 ? -3.314 -3.26 5.816 1 90.25 32 THR B O 1
ATOM 1606 N N . LEU B 1 33 ? -5.363 -3.787 6.438 1 86.88 33 LEU B N 1
ATOM 1607 C CA . LEU B 1 33 ? -5.207 -5.172 6.008 1 86.88 33 LEU B CA 1
ATOM 1608 C C . LEU B 1 33 ? -5.094 -5.266 4.492 1 86.88 33 LEU B C 1
ATOM 1610 O O . LEU B 1 33 ? -4.449 -6.176 3.965 1 86.88 33 LEU B O 1
ATOM 1614 N N . THR B 1 34 ? -5.66 -4.379 3.838 1 87.19 34 THR B N 1
ATOM 1615 C CA . THR B 1 34 ? -5.605 -4.391 2.381 1 87.19 34 THR B CA 1
ATOM 1616 C C . THR B 1 34 ? -4.402 -3.6 1.878 1 87.19 34 THR B C 1
ATOM 1618 O O . THR B 1 34 ? -4.223 -3.432 0.67 1 87.19 34 THR B O 1
ATOM 1621 N N . SER B 1 35 ? -3.605 -3.01 2.766 1 88.25 35 SER B N 1
ATOM 1622 C CA . SER B 1 35 ? -2.357 -2.301 2.5 1 88.25 35 SER B CA 1
ATOM 1623 C C . SER B 1 35 ? -2.609 -1.008 1.731 1 88.25 35 SER B C 1
ATOM 1625 O O . SER B 1 35 ? -1.725 -0.512 1.032 1 88.25 35 SER B O 1
ATOM 1627 N N . VAL B 1 36 ? -3.865 -0.515 1.748 1 92 36 VAL B N 1
ATOM 1628 C CA . VAL B 1 36 ? -4.129 0.792 1.154 1 92 36 VAL B CA 1
ATOM 1629 C C . VAL B 1 36 ? -3.486 1.886 2.002 1 92 36 VAL B C 1
ATOM 1631 O O . VAL B 1 36 ? -2.701 2.689 1.496 1 92 36 VAL B O 1
ATOM 1634 N N . GLY B 1 37 ? -3.703 2.012 3.229 1 92.12 37 GLY B N 1
ATOM 1635 C CA . GLY B 1 37 ? -3.037 2.869 4.195 1 92.12 37 GLY B CA 1
ATOM 1636 C C . GLY B 1 37 ? -3.135 4.344 3.854 1 92.12 37 GLY B C 1
ATOM 1637 O O . GLY B 1 37 ? -2.117 5.027 3.742 1 92.12 37 GLY B O 1
ATOM 1638 N N . TYR B 1 38 ? -4.281 4.93 3.908 1 94.25 38 TYR B N 1
ATOM 1639 C CA . TYR B 1 38 ? -4.465 6.34 3.58 1 94.25 38 TYR B CA 1
ATOM 1640 C C . TYR B 1 38 ? -3.701 7.23 4.555 1 94.25 38 TYR B C 1
ATOM 1642 O O . TYR B 1 38 ? -3.297 8.344 4.203 1 94.25 38 TYR B O 1
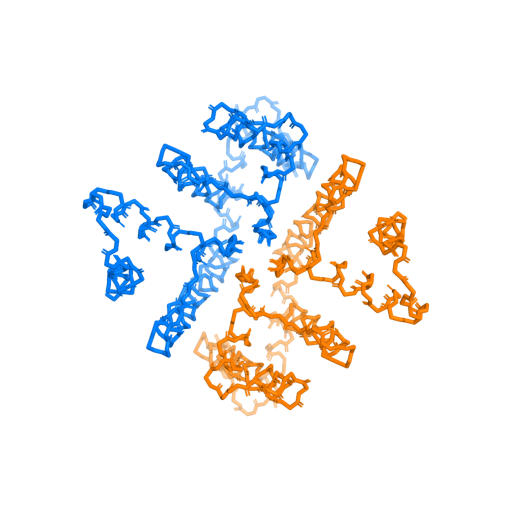ATOM 1650 N N . GLY B 1 39 ? -3.574 6.805 5.754 1 92.31 39 GLY B N 1
ATOM 1651 C CA . GLY B 1 39 ? -2.871 7.586 6.758 1 92.31 39 GLY B CA 1
ATOM 1652 C C . GLY B 1 39 ? -3.748 8.633 7.422 1 92.31 39 GLY B C 1
ATOM 1653 O O . GLY B 1 39 ? -3.25 9.508 8.133 1 92.31 39 GLY B O 1
ATOM 1654 N N . ASP B 1 40 ? -5.023 8.672 7.113 1 92 40 ASP B N 1
ATOM 1655 C CA . ASP B 1 40 ? -5.938 9.602 7.762 1 92 40 ASP B CA 1
ATOM 1656 C C . ASP B 1 40 ? -6.191 9.203 9.211 1 92 40 ASP B C 1
ATOM 1658 O O . ASP B 1 40 ? -6.469 10.062 10.055 1 92 40 ASP B O 1
ATOM 1662 N N . ILE B 1 41 ? -6.215 7.965 9.477 1 89.31 41 ILE B N 1
ATOM 1663 C CA . ILE B 1 41 ? -6.215 7.438 10.836 1 89.31 41 ILE B CA 1
ATOM 1664 C C . ILE B 1 41 ? -4.926 6.664 11.086 1 89.31 41 ILE B C 1
ATOM 1666 O O . ILE B 1 41 ? -4.629 5.688 10.391 1 89.31 41 ILE B O 1
ATOM 1670 N N . VAL B 1 42 ? -4.137 7.18 12.016 1 91.38 42 VAL B N 1
ATOM 1671 C CA . VAL B 1 42 ? -2.844 6.559 12.289 1 91.38 42 VAL B CA 1
ATOM 1672 C C . VAL B 1 42 ? -2.662 6.383 13.789 1 91.38 42 VAL B C 1
ATOM 1674 O O . VAL B 1 42 ? -3.262 7.113 14.586 1 91.38 42 VAL B O 1
ATOM 1677 N N . PRO B 1 43 ? -1.855 5.398 14.133 1 88 43 PRO B N 1
ATOM 1678 C CA . PRO B 1 43 ? -1.55 5.258 15.562 1 88 43 PRO B CA 1
ATOM 1679 C C . PRO B 1 43 ? -0.657 6.379 16.078 1 88 43 PRO B C 1
ATOM 1681 O O . PRO B 1 43 ? 0.279 6.801 15.398 1 88 43 PRO B O 1
ATOM 1684 N N . HIS B 1 44 ? -0.95 6.848 17.375 1 87.81 44 HIS B N 1
ATOM 1685 C CA . HIS B 1 44 ? -0.229 8.016 17.859 1 87.81 44 HIS B CA 1
ATOM 1686 C C . HIS B 1 44 ? 0.53 7.691 19.141 1 87.81 44 HIS B C 1
ATOM 1688 O O . HIS B 1 44 ? 1.438 8.43 19.531 1 87.81 44 HIS B O 1
ATOM 1694 N N . THR B 1 45 ? 0.213 6.605 19.812 1 88.12 45 THR B N 1
ATOM 1695 C CA . THR B 1 45 ? 0.913 6.234 21.031 1 88.12 45 THR B CA 1
ATOM 1696 C C . THR B 1 45 ? 1.812 5.027 20.797 1 88.12 45 THR B C 1
ATOM 1698 O O . THR B 1 45 ? 1.664 4.32 19.797 1 88.12 45 THR B O 1
ATOM 1701 N N . THR B 1 46 ? 2.74 4.848 21.766 1 91.56 46 THR B N 1
ATOM 1702 C CA . THR B 1 46 ? 3.645 3.709 21.672 1 91.56 46 THR B CA 1
ATOM 1703 C C . THR B 1 46 ? 2.863 2.398 21.656 1 91.56 46 THR B C 1
ATOM 1705 O O . THR B 1 46 ? 3.15 1.512 20.844 1 91.56 46 THR B O 1
ATOM 1708 N N . LEU B 1 47 ? 1.918 2.336 22.422 1 88.25 47 LEU B N 1
ATOM 1709 C CA . LEU B 1 47 ? 1.116 1.121 22.516 1 88.25 47 LEU B CA 1
ATOM 1710 C C . LEU B 1 47 ? 0.366 0.855 21.219 1 88.25 47 LEU B C 1
ATOM 1712 O O . LEU B 1 47 ? 0.357 -0.273 20.719 1 88.25 47 LEU B O 1
ATOM 1716 N N . THR B 1 48 ? -0.289 1.887 20.688 1 88.38 48 THR B N 1
ATOM 1717 C CA . THR B 1 48 ? -1.065 1.697 19.469 1 88.38 48 THR B CA 1
ATOM 1718 C C . THR B 1 48 ? -0.151 1.371 18.281 1 88.38 48 THR B C 1
ATOM 1720 O O . THR B 1 48 ? -0.532 0.618 17.391 1 88.38 48 THR B O 1
ATOM 1723 N N . LYS B 1 49 ? 1.025 1.89 18.297 1 92.62 49 LYS B N 1
ATOM 1724 C CA . LYS B 1 49 ? 1.994 1.582 17.25 1 92.62 49 LYS B CA 1
ATOM 1725 C C . LYS B 1 49 ? 2.428 0.121 17.312 1 92.62 49 LYS B C 1
ATOM 1727 O O . LYS B 1 49 ? 2.535 -0.546 16.281 1 92.62 49 LYS B O 1
ATOM 1732 N N . ILE B 1 50 ? 2.631 -0.335 18.469 1 92.31 50 ILE B N 1
ATOM 1733 C CA . ILE B 1 50 ? 3.035 -1.726 18.641 1 92.31 50 ILE B CA 1
ATOM 1734 C C . ILE B 1 50 ? 1.896 -2.652 18.219 1 92.31 50 ILE B C 1
ATOM 1736 O O . ILE B 1 50 ? 2.115 -3.635 17.516 1 92.31 50 ILE B O 1
ATOM 1740 N N . MET B 1 51 ? 0.744 -2.35 18.625 1 89.44 51 MET B N 1
ATOM 1741 C CA . MET B 1 51 ? -0.416 -3.17 18.297 1 89.44 51 MET B CA 1
ATOM 1742 C C . MET B 1 51 ? -0.646 -3.188 16.781 1 89.44 51 MET B C 1
ATOM 1744 O O . MET B 1 51 ? -0.939 -4.238 16.203 1 89.44 51 MET B O 1
ATOM 1748 N N . THR B 1 52 ? -0.612 -1.991 16.203 1 91.56 52 THR B N 1
ATOM 1749 C CA . THR B 1 52 ? -0.79 -1.898 14.766 1 91.56 52 THR B CA 1
ATOM 1750 C C . THR B 1 52 ? 0.276 -2.713 14.039 1 91.56 52 THR B C 1
ATOM 1752 O O . THR B 1 52 ? -0.024 -3.412 13.07 1 91.56 52 THR B O 1
ATOM 1755 N N . SER B 1 53 ? 1.52 -2.648 14.531 1 93.44 53 SER B N 1
ATOM 1756 C CA . SER B 1 53 ? 2.611 -3.414 13.938 1 93.44 53 SER B CA 1
ATOM 1757 C C . SER B 1 53 ? 2.334 -4.914 14 1 93.44 53 SER B C 1
ATOM 1759 O O . SER B 1 53 ? 2.537 -5.633 13.023 1 93.44 53 SER B O 1
ATOM 1761 N N . LEU B 1 54 ? 1.909 -5.324 15.07 1 90.12 54 LEU B N 1
ATOM 1762 C CA . LEU B 1 54 ? 1.583 -6.734 15.234 1 90.12 54 LEU B CA 1
ATOM 1763 C C . LEU B 1 54 ? 0.462 -7.152 14.289 1 90.12 54 LEU B C 1
ATOM 1765 O O . LEU B 1 54 ? 0.522 -8.227 13.68 1 90.12 54 LEU B O 1
ATOM 1769 N N . TYR B 1 55 ? -0.443 -6.324 14.219 1 88.56 55 TYR B N 1
ATOM 1770 C CA . TYR B 1 55 ? -1.578 -6.574 13.336 1 88.56 55 TYR B CA 1
ATOM 1771 C C . TYR B 1 55 ? -1.127 -6.68 11.883 1 88.56 55 TYR B C 1
ATOM 1773 O O . TYR B 1 55 ? -1.59 -7.551 11.148 1 88.56 55 TYR B O 1
ATOM 1781 N N . ILE B 1 56 ? -0.315 -5.824 11.469 1 90.81 56 ILE B N 1
ATOM 1782 C CA . ILE B 1 56 ? 0.201 -5.809 10.102 1 90.81 56 ILE B CA 1
ATOM 1783 C C . ILE B 1 56 ? 0.982 -7.094 9.828 1 90.81 56 ILE B C 1
ATOM 1785 O O . ILE B 1 56 ? 0.812 -7.723 8.781 1 90.81 56 ILE B O 1
ATOM 1789 N N . LEU B 1 57 ? 1.739 -7.535 10.742 1 89.62 57 LEU B N 1
ATOM 1790 C CA . LEU B 1 57 ? 2.568 -8.727 10.57 1 89.62 57 LEU B CA 1
ATOM 1791 C C . LEU B 1 57 ? 1.707 -9.977 10.477 1 89.62 57 LEU B C 1
ATOM 1793 O O . LEU B 1 57 ? 1.979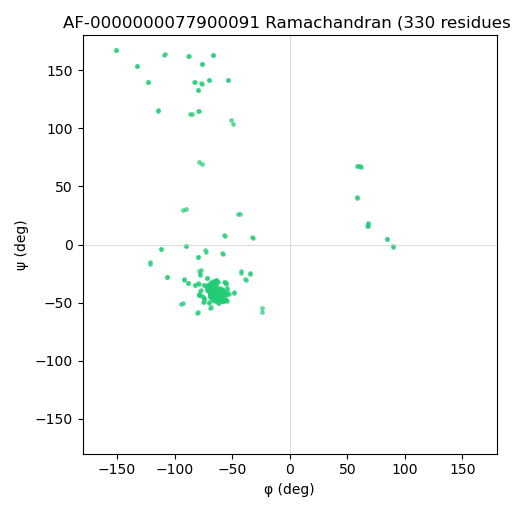 -10.859 9.656 1 89.62 57 LEU B O 1
ATOM 1797 N N . ILE B 1 58 ? 0.701 -9.961 11.172 1 85.44 58 ILE B N 1
ATOM 1798 C CA . ILE B 1 58 ? -0.214 -11.102 11.148 1 85.44 58 ILE B CA 1
ATOM 1799 C C . ILE B 1 58 ? -0.942 -11.141 9.805 1 85.44 58 ILE B C 1
ATOM 1801 O O . ILE B 1 58 ? -1.054 -12.203 9.188 1 85.44 58 ILE B O 1
ATOM 1805 N N . GLY B 1 59 ? -1.482 -10.016 9.461 1 81.25 59 GLY B N 1
ATOM 1806 C CA . GLY B 1 59 ? -2.146 -9.938 8.172 1 81.25 59 GLY B CA 1
ATOM 1807 C C . GLY B 1 59 ? -1.244 -10.312 7.012 1 81.25 59 GLY B C 1
ATOM 1808 O O . GLY B 1 59 ? -1.66 -11.039 6.102 1 81.25 59 GLY B O 1
ATOM 1809 N N . PHE B 1 60 ? -0.086 -9.875 7.047 1 80.94 60 PHE B N 1
ATOM 1810 C CA . PHE B 1 60 ? 0.917 -10.164 6.031 1 80.94 60 PHE B CA 1
ATOM 1811 C C . PHE B 1 60 ? 1.194 -11.664 5.957 1 80.94 60 PHE B C 1
ATOM 1813 O O . PHE B 1 60 ? 1.304 -12.227 4.867 1 80.94 60 PHE B O 1
ATOM 1820 N N . TRP B 1 61 ? 1.308 -12.219 7.027 1 75.25 61 TRP B N 1
ATOM 1821 C CA . TRP B 1 61 ? 1.548 -13.656 7.113 1 75.25 61 TRP B CA 1
ATOM 1822 C C . TRP B 1 61 ? 0.387 -14.438 6.508 1 75.25 61 TRP B C 1
ATOM 1824 O O . TRP B 1 61 ? 0.599 -15.375 5.73 1 75.25 61 TRP B O 1
ATOM 1834 N N . MET B 1 62 ? -0.77 -14.148 6.805 1 75 62 MET B N 1
ATOM 1835 C CA . MET B 1 62 ? -1.963 -14.805 6.281 1 75 62 MET B CA 1
ATOM 1836 C C . MET B 1 62 ? -2.055 -14.648 4.77 1 75 62 MET B C 1
ATOM 1838 O O . MET B 1 62 ? -2.418 -15.586 4.062 1 75 62 MET B O 1
ATOM 1842 N N . TRP B 1 63 ? -1.694 -13.508 4.418 1 70.31 63 TRP B N 1
ATOM 1843 C CA . TRP B 1 63 ? -1.72 -13.234 2.984 1 70.31 63 TRP B CA 1
ATOM 1844 C C . TRP B 1 63 ? -0.695 -14.086 2.244 1 70.31 63 TRP B C 1
ATOM 1846 O O . TRP B 1 63 ? -0.982 -14.625 1.172 1 70.31 63 TRP B O 1
ATOM 1856 N N . ASN B 1 64 ? 0.429 -14.195 2.758 1 64.19 64 ASN B N 1
ATOM 1857 C CA . ASN B 1 64 ? 1.485 -15 2.158 1 64.19 64 ASN B CA 1
ATOM 1858 C C . ASN B 1 64 ? 1.076 -16.469 2.047 1 64.19 64 ASN B C 1
ATOM 1860 O O . ASN B 1 64 ? 1.37 -17.125 1.048 1 64.19 64 ASN B O 1
ATOM 1864 N N . ILE B 1 65 ? 0.416 -16.922 3.064 1 64.62 65 ILE B N 1
ATOM 1865 C CA . ILE B 1 65 ? -0.07 -18.297 3.057 1 64.62 65 ILE B CA 1
ATOM 1866 C C . ILE B 1 65 ? -1.113 -18.469 1.955 1 64.62 65 ILE B C 1
ATOM 1868 O O . ILE B 1 65 ? -1.11 -19.484 1.241 1 64.62 65 ILE B O 1
ATOM 1872 N N . LEU B 1 66 ? -1.927 -17.562 1.861 1 62.22 66 LEU B N 1
ATOM 1873 C CA . LEU B 1 66 ? -2.986 -17.625 0.86 1 62.22 66 LEU B CA 1
ATOM 1874 C C . LEU B 1 66 ? -2.402 -17.656 -0.548 1 62.22 66 LEU B C 1
ATOM 1876 O O . LEU B 1 66 ? -2.832 -18.453 -1.386 1 62.22 66 LEU B O 1
ATOM 1880 N N . VAL B 1 67 ? -1.445 -16.812 -0.749 1 60.69 67 VAL B N 1
ATOM 1881 C CA . VAL B 1 67 ? -0.823 -16.734 -2.066 1 60.69 67 VAL B CA 1
ATOM 1882 C C . VAL B 1 67 ? -0.106 -18.047 -2.377 1 60.69 67 VAL B C 1
ATOM 1884 O O . VAL B 1 67 ? -0.167 -18.547 -3.504 1 60.69 67 VAL B O 1
ATOM 1887 N N . ASN B 1 68 ? 0.52 -18.562 -1.385 1 56.62 68 ASN B N 1
ATOM 1888 C CA . ASN B 1 68 ? 1.188 -19.859 -1.552 1 56.62 68 ASN B CA 1
ATOM 1889 C C . ASN B 1 68 ? 0.193 -20.969 -1.86 1 56.62 68 ASN B C 1
ATOM 1891 O O . ASN B 1 68 ? 0.46 -21.828 -2.699 1 56.62 68 ASN B O 1
ATOM 1895 N N . HIS B 1 69 ? -0.91 -20.859 -1.154 1 57.72 69 HIS B N 1
ATOM 1896 C CA . HIS B 1 69 ? -1.941 -21.859 -1.386 1 57.72 69 HIS B CA 1
ATOM 1897 C C . HIS B 1 69 ? -2.582 -21.688 -2.76 1 57.72 69 HIS B C 1
ATOM 1899 O O . HIS B 1 69 ? -2.922 -22.672 -3.418 1 57.72 69 HIS B O 1
ATOM 1905 N N . LEU B 1 70 ? -2.771 -20.531 -3.078 1 53.78 70 LEU B N 1
ATOM 1906 C CA . LEU B 1 70 ? -3.344 -20.234 -4.391 1 53.78 70 LEU B CA 1
ATOM 1907 C C . LEU B 1 70 ? -2.396 -20.672 -5.504 1 53.78 70 LEU B C 1
ATOM 1909 O O . LEU B 1 70 ? -2.842 -21.156 -6.551 1 53.78 70 LEU B O 1
ATOM 1913 N N . MET B 1 71 ? -1.177 -20.312 -5.215 1 52.72 71 MET B N 1
ATOM 1914 C CA . MET B 1 71 ? -0.194 -20.75 -6.195 1 52.72 71 MET B CA 1
ATOM 1915 C C . MET B 1 71 ? -0.246 -22.266 -6.367 1 52.72 71 MET B C 1
ATOM 1917 O O . MET B 1 71 ? -0.041 -22.781 -7.469 1 52.72 71 MET B O 1
ATOM 1921 N N . ASP B 1 72 ? -0.568 -22.859 -5.273 1 51.91 72 ASP B N 1
ATOM 1922 C CA . ASP B 1 72 ? -0.65 -24.312 -5.332 1 51.91 72 ASP B CA 1
ATOM 1923 C C . ASP B 1 72 ? -1.978 -24.766 -5.934 1 51.91 72 ASP B C 1
ATOM 1925 O O . ASP B 1 72 ? -2.002 -25.625 -6.824 1 51.91 72 ASP B O 1
ATOM 1929 N N . TYR B 1 73 ? -3.045 -24.312 -5.234 1 48.91 73 TYR B N 1
ATOM 1930 C CA . TYR B 1 73 ? -4.363 -24.875 -5.523 1 48.91 73 TYR B CA 1
ATOM 1931 C C . TYR B 1 73 ? -5.094 -24.031 -6.562 1 48.91 73 TYR B C 1
ATOM 1933 O O . TYR B 1 73 ? -5.684 -24.562 -7.504 1 48.91 73 TYR B O 1
ATOM 1941 N N . GLU B 1 74 ? -5.137 -22.703 -6.293 1 51 74 GLU B N 1
ATOM 1942 C CA . GLU B 1 74 ? -6.195 -21.891 -6.879 1 51 74 GLU B CA 1
ATOM 1943 C C . GLU B 1 74 ? -5.898 -21.562 -8.336 1 51 74 GLU B C 1
ATOM 1945 O O . GLU B 1 74 ? -6.812 -21.453 -9.156 1 51 74 GLU B O 1
ATOM 1950 N N . LEU B 1 75 ? -4.719 -21.391 -8.648 1 48.25 75 LEU B N 1
ATOM 1951 C CA . LEU B 1 75 ? -4.484 -21.125 -10.062 1 48.25 75 LEU B CA 1
ATOM 1952 C C . LEU B 1 75 ? -5.07 -22.219 -10.938 1 48.25 75 LEU B C 1
ATOM 1954 O O . LEU B 1 75 ? -5.617 -21.953 -12.008 1 48.25 75 LEU B O 1
ATOM 1958 N N . GLU B 1 76 ? -5.039 -23.422 -10.414 1 50.75 76 GLU B N 1
ATOM 1959 C CA . GLU B 1 76 ? -5.613 -24.516 -11.188 1 50.75 76 GLU B CA 1
ATOM 1960 C C . GLU B 1 76 ? -7.137 -24.422 -11.234 1 50.75 76 GLU B C 1
ATOM 1962 O O . GLU B 1 76 ? -7.746 -24.672 -12.281 1 50.75 76 GLU B O 1
ATOM 1967 N N . LYS B 1 77 ? -7.684 -24.047 -10.125 1 50.66 77 LYS B N 1
ATOM 1968 C CA . LYS B 1 77 ? -9.141 -24 -10.062 1 50.66 77 LYS B CA 1
ATOM 1969 C C . LYS B 1 77 ? -9.688 -22.781 -10.82 1 50.66 77 LYS B C 1
ATOM 1971 O O . LYS B 1 77 ? -10.688 -22.891 -11.523 1 50.66 77 LYS B O 1
ATOM 1976 N N . LEU B 1 78 ? -9.078 -21.609 -10.5 1 48.53 78 LEU B N 1
ATOM 1977 C CA . LEU B 1 78 ? -9.508 -20.422 -11.227 1 48.53 78 LEU B CA 1
ATOM 1978 C C . LEU B 1 78 ? -9.367 -20.625 -12.727 1 48.53 78 LEU B C 1
ATOM 1980 O O . LEU B 1 78 ? -10.242 -20.203 -13.492 1 48.53 78 LEU B O 1
ATOM 1984 N N . ARG B 1 79 ? -8.281 -21.203 -12.961 1 50.47 79 ARG B N 1
ATOM 1985 C CA . ARG B 1 79 ? -8.078 -21.547 -14.367 1 50.47 79 ARG B CA 1
ATOM 1986 C C . ARG B 1 79 ? -9.188 -22.469 -14.875 1 50.47 79 ARG B C 1
ATOM 1988 O O . ARG B 1 79 ? -9.719 -22.25 -15.969 1 50.47 79 ARG B O 1
ATOM 1995 N N . THR B 1 80 ? -9.484 -23.359 -14.016 1 53.44 80 THR B N 1
ATOM 1996 C CA . THR B 1 80 ? -10.5 -24.328 -14.438 1 53.44 80 THR B CA 1
ATOM 1997 C C . THR B 1 80 ? -11.867 -23.656 -14.531 1 53.44 80 THR B C 1
ATOM 1999 O O . THR B 1 80 ? -12.641 -23.938 -15.453 1 53.44 80 THR B O 1
ATOM 2002 N N . ARG B 1 81 ? -12.18 -22.781 -13.555 1 51.09 81 ARG B N 1
ATOM 2003 C CA . ARG B 1 81 ? -13.469 -22.109 -13.547 1 51.09 81 ARG B CA 1
ATOM 2004 C C . ARG B 1 81 ? -13.586 -21.141 -14.711 1 51.09 81 ARG B C 1
ATOM 2006 O O . ARG B 1 81 ? -14.648 -21.031 -15.344 1 51.09 81 ARG B O 1
ATOM 2013 N N . LEU B 1 82 ? -12.656 -20.391 -14.906 1 50.84 82 LEU B N 1
ATOM 2014 C CA . LEU B 1 82 ? -12.641 -19.453 -16.016 1 50.84 82 LEU B CA 1
ATOM 2015 C C . LEU B 1 82 ? -12.758 -20.172 -17.344 1 50.84 82 LEU B C 1
ATOM 2017 O O . LEU B 1 82 ? -13.461 -19.719 -18.25 1 50.84 82 LEU B O 1
ATOM 2021 N N . VAL B 1 83 ? -12.094 -21.281 -17.328 1 53.28 83 VAL B N 1
ATOM 2022 C CA . VAL B 1 83 ? -12.18 -22.125 -18.5 1 53.28 83 VAL B CA 1
ATOM 2023 C C . VAL B 1 83 ? -13.609 -22.641 -18.672 1 53.28 83 VAL B C 1
ATOM 2025 O O . VAL B 1 83 ? -14.133 -22.656 -19.797 1 53.28 83 VAL B O 1
ATOM 2028 N N . ARG B 1 84 ? -14.141 -23.016 -17.594 1 53.62 84 ARG B N 1
ATOM 2029 C CA . ARG B 1 84 ? -15.5 -23.547 -17.672 1 53.62 84 ARG B CA 1
ATOM 2030 C C . ARG B 1 84 ? -16.484 -22.453 -18.094 1 53.62 84 ARG B C 1
ATOM 2032 O O . ARG B 1 84 ? -17.406 -22.703 -18.875 1 53.62 84 ARG B O 1
ATOM 2039 N N . TRP B 1 85 ? -16.375 -21.328 -17.438 1 50.34 85 TRP B N 1
ATOM 2040 C CA . TRP B 1 85 ? -17.234 -20.203 -17.781 1 50.34 85 TRP B CA 1
ATOM 2041 C C . TRP B 1 85 ? -17.062 -19.812 -19.25 1 50.34 85 TRP B C 1
ATOM 2043 O O . TRP B 1 85 ? -18.031 -19.5 -19.938 1 50.34 85 TRP B O 1
ATOM 2053 N N . CYS B 1 86 ? -15.812 -19.703 -19.609 1 48.81 86 CYS B N 1
ATOM 2054 C CA . CYS B 1 86 ? -15.516 -19.375 -21 1 48.81 86 CYS B CA 1
ATOM 2055 C C . CYS B 1 86 ? -15.977 -20.484 -21.938 1 48.81 86 CYS B C 1
ATOM 2057 O O . CYS B 1 86 ? -16.406 -20.219 -23.062 1 48.81 86 CYS B O 1
ATOM 2059 N N . ASP B 1 87 ? -15.68 -21.641 -21.5 1 53.81 87 ASP B N 1
ATOM 2060 C CA . ASP B 1 87 ? -16.141 -22.766 -22.312 1 53.81 87 ASP B CA 1
ATOM 2061 C C . ASP B 1 87 ? -17.656 -22.672 -22.547 1 53.81 87 ASP B C 1
ATOM 2063 O O . ASP B 1 87 ? -18.141 -23.062 -23.609 1 53.81 87 ASP B O 1
ATOM 2067 N N . ASN B 1 88 ? -18.328 -22.25 -21.531 1 51.59 88 ASN B N 1
ATOM 2068 C CA . ASN B 1 88 ? -19.75 -22.156 -21.766 1 51.59 88 ASN B CA 1
ATOM 2069 C C . ASN B 1 88 ? -20.109 -20.906 -22.578 1 51.59 88 ASN B C 1
ATOM 2071 O O . ASN B 1 88 ? -21.25 -20.719 -22.984 1 51.59 88 ASN B O 1
ATOM 2075 N N . SER B 1 89 ? -19.328 -19.875 -22.531 1 49.34 89 SER B N 1
ATOM 2076 C CA . SER B 1 89 ? -19.562 -18.719 -23.406 1 49.34 89 SER B CA 1
ATOM 2077 C C . SER B 1 89 ? -19.031 -18.984 -24.812 1 49.34 89 SER B C 1
ATOM 2079 O O . SER B 1 89 ? -18.141 -19.828 -25 1 49.34 89 SER B O 1
ATOM 2081 N N . PRO B 1 90 ? -19.812 -18.703 -25.891 1 48.47 90 PRO B N 1
ATOM 2082 C CA . PRO B 1 90 ? -19.391 -18.984 -27.266 1 48.47 90 PRO B CA 1
ATOM 2083 C C . PRO B 1 90 ? -17.922 -18.609 -27.516 1 48.47 90 PRO B C 1
ATOM 2085 O O . PRO B 1 90 ? -17.406 -18.828 -28.609 1 48.47 90 PRO B O 1
ATOM 2088 N N . TYR B 1 91 ? -17.406 -17.75 -26.75 1 48.5 91 TYR B N 1
ATOM 2089 C CA . TYR B 1 91 ? -16.047 -17.328 -27.062 1 48.5 91 TYR B CA 1
ATOM 2090 C C . TYR B 1 91 ? -15.039 -18.359 -26.594 1 48.5 91 TYR B C 1
ATOM 2092 O O . TYR B 1 91 ? -14.773 -18.484 -25.391 1 48.5 91 TYR B O 1
ATOM 2100 N N . LYS B 1 92 ? -14.984 -19.438 -27.219 1 48.12 92 LYS B N 1
ATOM 2101 C CA . LYS B 1 92 ? -14.219 -20.688 -27.141 1 48.12 92 LYS B CA 1
ATOM 2102 C C . LYS B 1 92 ? -12.891 -20.453 -26.422 1 48.12 92 LYS B C 1
ATOM 2104 O O . LYS B 1 92 ? -12.445 -21.312 -25.656 1 48.12 92 LYS B O 1
ATOM 2109 N N . ASP B 1 93 ? -11.984 -19.547 -26.859 1 47.59 93 ASP B N 1
ATOM 2110 C CA . ASP B 1 93 ? -10.555 -19.625 -26.594 1 47.59 93 ASP B CA 1
ATOM 2111 C C . ASP B 1 93 ? -10.188 -18.891 -25.312 1 47.59 93 ASP B C 1
ATOM 2113 O O . ASP B 1 93 ? -9.445 -17.906 -25.344 1 47.59 93 ASP B O 1
ATOM 2117 N N . PHE B 1 94 ? -10.984 -18.766 -24.281 1 49.31 94 PHE B N 1
ATOM 2118 C CA . PHE B 1 94 ? -10.531 -18.188 -23.031 1 49.31 94 PHE B CA 1
ATOM 2119 C C . PHE B 1 94 ? -9.102 -18.641 -22.719 1 49.31 94 PHE B C 1
ATOM 2121 O O . PHE B 1 94 ? -8.445 -18.047 -21.859 1 49.31 94 PHE B O 1
ATOM 2128 N N . ASN B 1 95 ? -8.883 -19.75 -23.188 1 50.97 95 ASN B N 1
ATOM 2129 C CA . ASN B 1 95 ? -7.527 -20.281 -23.062 1 50.97 95 ASN B CA 1
ATOM 2130 C C . ASN B 1 95 ? -6.512 -19.359 -23.734 1 50.97 95 ASN B C 1
ATOM 2132 O O . ASN B 1 95 ? -5.305 -19.562 -23.625 1 50.97 95 ASN B O 1
ATOM 2136 N N . ASN B 1 96 ? -7.242 -18.359 -24.422 1 57.09 96 ASN B N 1
ATOM 2137 C CA . ASN B 1 96 ? -6.324 -17.438 -25.094 1 57.09 96 ASN B CA 1
ATOM 2138 C C . ASN B 1 96 ? -5.879 -16.312 -24.156 1 57.09 96 ASN B C 1
ATOM 2140 O O . ASN B 1 96 ? -6.695 -15.742 -23.422 1 57.09 96 ASN B O 1
ATOM 2144 N N . GLN B 1 97 ? -4.734 -16.266 -23.797 1 62.66 97 GLN B N 1
ATOM 2145 C CA . GLN B 1 97 ? -4.059 -15.266 -22.969 1 62.66 97 GLN B CA 1
ATOM 2146 C C . GLN B 1 97 ? -4.621 -13.867 -23.234 1 62.66 97 GLN B C 1
ATOM 2148 O O . GLN B 1 97 ? -4.766 -13.078 -22.297 1 62.66 97 GLN B O 1
ATOM 2153 N N . LYS B 1 98 ? -5.191 -13.758 -24.5 1 68.44 98 LYS B N 1
ATOM 2154 C CA . LYS B 1 98 ? -5.699 -12.438 -24.859 1 68.44 98 LYS B CA 1
ATOM 2155 C C . LYS B 1 98 ? -7.047 -12.164 -24.188 1 68.44 98 LYS B C 1
ATOM 2157 O O . LYS B 1 98 ? -7.309 -11.047 -23.734 1 68.44 98 LYS B O 1
ATOM 2162 N N . VAL B 1 99 ? -7.84 -13.055 -24.109 1 69.94 99 VAL B N 1
ATOM 2163 C CA . VAL B 1 99 ? -9.172 -12.891 -23.516 1 69.94 99 VAL B CA 1
ATOM 2164 C C . VAL B 1 99 ? -9.047 -12.609 -22.031 1 69.94 99 VAL B C 1
ATOM 2166 O O . VAL B 1 99 ? -9.742 -11.75 -21.484 1 69.94 99 VAL B O 1
ATOM 2169 N N . ARG B 1 100 ? -8.219 -13.281 -21.469 1 67.88 100 ARG B N 1
ATOM 2170 C CA . ARG B 1 100 ? -7.992 -13.078 -20.047 1 67.88 100 ARG B CA 1
ATOM 2171 C C . ARG B 1 100 ? -7.527 -11.648 -19.766 1 67.88 100 ARG B C 1
ATOM 2173 O O . ARG B 1 100 ? -7.977 -11.023 -18.797 1 67.88 100 ARG B O 1
ATOM 2180 N N . ILE B 1 101 ? -6.742 -11.172 -20.547 1 72.56 101 ILE B N 1
ATOM 2181 C CA . ILE B 1 101 ? -6.199 -9.828 -20.375 1 72.56 101 ILE B CA 1
ATOM 2182 C C . ILE B 1 101 ? -7.309 -8.797 -20.547 1 72.56 101 ILE B C 1
ATOM 2184 O O . ILE B 1 101 ? -7.402 -7.84 -19.781 1 72.56 101 ILE B O 1
ATOM 2188 N N . TYR B 1 102 ? -8.195 -9.07 -21.484 1 75.94 102 TYR B N 1
ATOM 2189 C CA . TYR B 1 102 ? -9.281 -8.125 -21.734 1 75.94 102 TYR B CA 1
ATOM 2190 C C . TYR B 1 102 ? -10.266 -8.117 -20.562 1 75.94 102 TYR B C 1
ATOM 2192 O O . TYR B 1 102 ? -10.789 -7.066 -20.188 1 75.94 102 TYR B O 1
ATOM 2200 N N . ILE B 1 103 ? -10.461 -9.203 -20.031 1 75.25 103 ILE B N 1
ATOM 2201 C CA . ILE B 1 103 ? -11.391 -9.305 -18.906 1 75.25 103 ILE B CA 1
ATOM 2202 C C . ILE B 1 103 ? -10.82 -8.562 -17.703 1 75.25 103 ILE B C 1
ATOM 2204 O O . ILE B 1 103 ? -11.539 -7.809 -17.031 1 75.25 103 ILE B O 1
ATOM 2208 N N . THR B 1 104 ? -9.555 -8.766 -17.438 1 75.12 104 THR B N 1
ATOM 2209 C CA . THR B 1 104 ? -8.906 -8.102 -16.312 1 75.12 104 THR B CA 1
ATOM 2210 C C . THR B 1 104 ? -8.945 -6.586 -16.484 1 75.12 104 THR B C 1
ATOM 2212 O O . THR B 1 104 ? -9.266 -5.855 -15.539 1 75.12 104 THR B O 1
ATOM 2215 N N . ILE B 1 105 ? -8.703 -6.207 -17.656 1 81.06 105 ILE B N 1
ATOM 2216 C CA . ILE B 1 105 ? -8.711 -4.777 -17.938 1 81.06 105 ILE B CA 1
ATOM 2217 C C . ILE B 1 105 ? -10.117 -4.219 -17.75 1 81.06 105 ILE B C 1
ATOM 2219 O O . ILE B 1 105 ? -10.297 -3.16 -17.141 1 81.06 105 ILE B O 1
ATOM 2223 N N . GLY B 1 106 ? -11.062 -4.898 -18.297 1 83.31 106 GLY B N 1
ATOM 2224 C CA . GLY B 1 106 ? -12.445 -4.496 -18.109 1 83.31 106 GLY B CA 1
ATOM 2225 C C . GLY B 1 106 ? -12.836 -4.391 -16.641 1 83.31 106 GLY B C 1
ATOM 2226 O O . GLY B 1 106 ? -13.5 -3.434 -16.234 1 83.31 106 GLY B O 1
ATOM 2227 N N . PHE B 1 107 ? -12.414 -5.281 -15.898 1 83.44 107 PHE B N 1
ATOM 2228 C CA . PHE B 1 107 ? -12.703 -5.305 -14.469 1 83.44 107 PHE B CA 1
ATOM 2229 C C . PHE B 1 107 ? -12.047 -4.125 -13.766 1 83.44 107 PHE B C 1
ATOM 2231 O O . PHE B 1 107 ? -12.664 -3.482 -12.914 1 83.44 107 PHE B O 1
ATOM 2238 N N . ILE B 1 108 ? -10.836 -3.91 -14.109 1 86.25 108 ILE B N 1
ATOM 2239 C CA . ILE B 1 108 ? -10.109 -2.803 -13.5 1 86.25 108 ILE B CA 1
ATOM 2240 C C . ILE B 1 108 ? -10.82 -1.485 -13.805 1 86.25 108 ILE B C 1
ATOM 2242 O O . ILE B 1 108 ? -11.023 -0.659 -12.914 1 86.25 108 ILE B O 1
ATOM 2246 N N . PHE B 1 109 ? -11.219 -1.29 -15.008 1 91 109 PHE B N 1
ATOM 2247 C CA . PHE B 1 109 ? -11.898 -0.068 -15.422 1 91 109 PHE B CA 1
ATOM 2248 C C . PHE B 1 109 ? -13.227 0.08 -14.695 1 91 109 PHE B C 1
ATOM 2250 O O . PHE B 1 109 ? -13.602 1.184 -14.297 1 91 109 PHE B O 1
ATOM 2257 N N . SER B 1 110 ? -13.898 -0.958 -14.594 1 93.25 110 SER B N 1
ATOM 2258 C CA . SER B 1 110 ? -15.172 -0.908 -13.883 1 93.25 110 SER B CA 1
ATOM 2259 C C . SER B 1 110 ? -14.977 -0.496 -12.43 1 93.25 110 SER B C 1
ATOM 2261 O O . SER B 1 110 ? -15.758 0.298 -11.898 1 93.25 110 SER B O 1
ATOM 2263 N N . PHE B 1 111 ? -14 -1.025 -11.836 1 93.31 111 PHE B N 1
ATOM 2264 C CA . PHE B 1 111 ? -13.727 -0.691 -10.445 1 93.31 111 PHE B CA 1
ATOM 2265 C C . PHE B 1 111 ? -13.305 0.767 -10.305 1 93.31 111 PHE B C 1
ATOM 2267 O O . PHE B 1 111 ? -13.625 1.42 -9.312 1 93.31 111 PHE B O 1
ATOM 2274 N N . ILE B 1 112 ? -12.539 1.202 -11.289 1 95.38 112 ILE B N 1
ATOM 2275 C CA . ILE B 1 112 ? -12.133 2.605 -11.266 1 95.38 112 ILE B CA 1
ATOM 2276 C C . ILE B 1 112 ? -13.375 3.496 -11.297 1 95.38 112 ILE B C 1
ATOM 2278 O O . ILE B 1 112 ? -13.469 4.457 -10.523 1 95.38 112 ILE B O 1
ATOM 2282 N N . ILE B 1 113 ? -14.281 3.164 -12.094 1 96.19 113 ILE B N 1
ATOM 2283 C CA . ILE B 1 113 ? -15.5 3.959 -12.258 1 96.19 113 ILE B CA 1
ATOM 2284 C C . ILE B 1 113 ? -16.312 3.916 -10.969 1 96.19 113 ILE B C 1
ATOM 2286 O O . ILE B 1 113 ? -16.781 4.953 -10.484 1 96.19 113 ILE B O 1
ATOM 2290 N N . VAL B 1 114 ? -16.5 2.811 -10.422 1 95.94 114 VAL B N 1
ATOM 2291 C CA . VAL B 1 114 ? -17.266 2.656 -9.188 1 95.94 114 VAL B CA 1
ATOM 2292 C C . VAL B 1 114 ? -16.625 3.477 -8.07 1 95.94 114 VAL B C 1
ATOM 2294 O O . VAL B 1 114 ? -17.328 4.184 -7.34 1 95.94 114 VAL B O 1
ATOM 2297 N N . GLY B 1 115 ? -15.305 3.312 -7.93 1 96.62 115 GLY B N 1
ATOM 2298 C CA . GLY B 1 115 ? -14.609 4.094 -6.918 1 96.62 115 GLY B CA 1
ATOM 2299 C C . GLY B 1 115 ? -14.734 5.59 -7.129 1 96.62 115 GLY B C 1
ATOM 2300 O O . GLY B 1 115 ? -14.922 6.344 -6.172 1 96.62 115 GLY B O 1
ATOM 2301 N N . ALA B 1 116 ? -14.594 5.992 -8.375 1 97.06 116 ALA B N 1
ATOM 2302 C CA . ALA B 1 116 ? -14.695 7.41 -8.703 1 97.06 116 ALA B CA 1
ATOM 2303 C C . ALA B 1 116 ? -16.094 7.941 -8.391 1 97.06 116 ALA B C 1
ATOM 2305 O O . ALA B 1 116 ? -16.234 9.047 -7.871 1 97.06 116 ALA B O 1
ATOM 2306 N N . PHE B 1 117 ? -17.047 7.191 -8.688 1 96.12 117 PHE B N 1
ATOM 2307 C CA . PHE B 1 117 ? -18.422 7.594 -8.398 1 96.12 117 PHE B CA 1
ATOM 2308 C C . PHE B 1 117 ? -18.641 7.719 -6.898 1 96.12 117 PHE B C 1
ATOM 2310 O O . PHE B 1 117 ? -19.297 8.656 -6.438 1 96.12 117 PHE B O 1
ATOM 2317 N N . GLY B 1 118 ? -18.203 6.77 -6.141 1 95.69 118 GLY B N 1
ATOM 2318 C CA . GLY B 1 118 ? -18.297 6.859 -4.691 1 95.69 118 GLY B CA 1
ATOM 2319 C C . GLY B 1 118 ? -17.641 8.109 -4.125 1 95.69 118 GLY B C 1
ATOM 2320 O O . GLY B 1 118 ? -18.219 8.781 -3.27 1 95.69 118 GLY B O 1
ATOM 2321 N N . ALA B 1 119 ? -16.469 8.375 -4.68 1 95.69 119 ALA B N 1
ATOM 2322 C CA . ALA B 1 119 ? -15.75 9.547 -4.207 1 95.69 119 ALA B CA 1
ATOM 2323 C C . ALA B 1 119 ? -16.453 10.836 -4.629 1 95.69 119 ALA B C 1
ATOM 2325 O O . ALA B 1 119 ? -16.516 11.797 -3.855 1 95.69 119 ALA B O 1
ATOM 2326 N N . TYR B 1 120 ? -16.875 10.867 -5.82 1 96.06 120 TYR B N 1
ATOM 2327 C CA . TYR B 1 120 ? -17.547 12.055 -6.344 1 96.06 120 TYR B CA 1
ATOM 2328 C C . TYR B 1 120 ? -18.828 12.344 -5.57 1 96.06 120 TYR B C 1
ATOM 2330 O O . TYR B 1 120 ? -19.047 13.477 -5.133 1 96.06 120 TYR B O 1
ATOM 2338 N N . PHE B 1 121 ? -19.625 11.445 -5.312 1 95.06 121 PHE B N 1
ATOM 2339 C CA . PHE B 1 121 ? -20.953 11.664 -4.742 1 95.06 121 PHE B CA 1
ATOM 2340 C C . PHE B 1 121 ? -20.891 11.688 -3.219 1 95.06 121 PHE B C 1
ATOM 2342 O O . PHE B 1 121 ? -21.609 12.445 -2.572 1 95.06 121 PHE B O 1
ATOM 2349 N N . LEU B 1 122 ? -20.031 10.938 -2.602 1 94.56 122 LEU B N 1
ATOM 2350 C CA . LEU B 1 122 ? -20.016 10.828 -1.147 1 94.56 122 LEU B CA 1
ATOM 2351 C C . LEU B 1 122 ? -19.062 11.852 -0.536 1 94.56 122 LEU B C 1
ATOM 2353 O O . LEU B 1 122 ? -19.266 12.297 0.593 1 94.56 122 LEU B O 1
ATOM 2357 N N . GLU B 1 123 ? -18.031 12.211 -1.234 1 94.31 123 GLU B N 1
ATOM 2358 C CA . GLU B 1 123 ? -17.031 13.117 -0.679 1 94.31 123 GLU B CA 1
ATOM 2359 C C . GLU B 1 123 ? -17.047 14.469 -1.395 1 94.31 123 GLU B C 1
ATOM 2361 O O . GLU B 1 123 ? -16.281 15.367 -1.05 1 94.31 123 GLU B O 1
ATOM 2366 N N . THR B 1 124 ? -17.797 14.695 -2.398 1 91.88 124 THR B N 1
ATOM 2367 C CA . THR B 1 124 ? -17.984 15.945 -3.129 1 91.88 124 THR B CA 1
ATOM 2368 C C . THR B 1 124 ? -16.656 16.438 -3.697 1 91.88 124 THR B C 1
ATOM 2370 O O . THR B 1 124 ? -16.312 17.609 -3.555 1 91.88 124 THR B O 1
ATOM 2373 N N . MET B 1 125 ? -15.938 15.531 -4.168 1 93.31 125 MET B N 1
ATOM 2374 C CA . MET B 1 125 ? -14.648 15.852 -4.785 1 93.31 125 MET B CA 1
ATOM 2375 C C . MET B 1 125 ? -14.828 16.156 -6.27 1 93.31 125 MET B C 1
ATOM 2377 O O . MET B 1 125 ? -15.875 15.883 -6.848 1 93.31 125 MET B O 1
ATOM 2381 N N . SER B 1 126 ? -13.844 16.797 -6.836 1 95.38 126 SER B N 1
ATOM 2382 C CA . SER B 1 126 ? -13.859 17.031 -8.273 1 95.38 126 SER B CA 1
ATOM 2383 C C . SER B 1 126 ? -13.727 15.734 -9.055 1 95.38 126 SER B C 1
ATOM 2385 O O . SER B 1 126 ? -13.336 14.703 -8.492 1 95.38 126 SER B O 1
ATOM 2387 N N . VAL B 1 127 ? -14.062 15.812 -10.297 1 95.69 127 VAL B N 1
ATOM 2388 C CA . VAL B 1 127 ? -14.047 14.633 -11.148 1 95.69 127 VAL B CA 1
ATOM 2389 C C . VAL B 1 127 ? -12.625 14.062 -11.219 1 95.69 127 VAL B C 1
ATOM 2391 O O . VAL B 1 127 ? -12.422 12.859 -11.039 1 95.69 127 VAL B O 1
ATOM 2394 N N . VAL B 1 128 ? -11.672 14.93 -11.367 1 95.94 128 VAL B N 1
ATOM 2395 C CA . VAL B 1 128 ? -10.289 14.477 -11.492 1 95.94 128 VAL B CA 1
ATOM 2396 C C . VAL B 1 128 ? -9.812 13.867 -10.18 1 95.94 128 VAL B C 1
ATOM 2398 O O . VAL B 1 128 ? -9.195 12.797 -10.172 1 95.94 128 VAL B O 1
ATOM 2401 N N . ASP B 1 129 ? -10.195 14.477 -9.102 1 96.12 129 ASP B N 1
ATOM 2402 C CA . ASP B 1 129 ? -9.781 13.992 -7.789 1 96.12 129 ASP B CA 1
ATOM 2403 C C . ASP B 1 129 ? -10.453 12.656 -7.461 1 96.12 129 ASP B C 1
ATOM 2405 O O . ASP B 1 129 ? -9.859 11.812 -6.793 1 96.12 129 ASP B O 1
ATOM 2409 N N . SER B 1 130 ? -11.633 12.547 -7.957 1 97.19 130 SER B N 1
ATOM 2410 C CA . SER B 1 130 ? -12.359 11.305 -7.699 1 97.19 130 SER B CA 1
ATOM 2411 C C . SER B 1 130 ? -11.719 10.133 -8.438 1 97.19 130 SER B C 1
ATOM 2413 O O . SER B 1 130 ? -11.555 9.047 -7.867 1 97.19 130 SER B O 1
ATOM 2415 N N . PHE B 1 131 ? -11.383 10.359 -9.656 1 96.94 131 PHE B N 1
ATOM 2416 C CA . PHE B 1 131 ? -10.719 9.305 -10.414 1 96.94 131 PHE B CA 1
ATOM 2417 C C . PHE B 1 131 ? -9.344 9.008 -9.836 1 96.94 131 PHE B C 1
ATOM 2419 O O . PHE B 1 131 ? -8.93 7.852 -9.75 1 96.94 131 PHE B O 1
ATOM 2426 N N . TYR B 1 132 ? -8.711 10.086 -9.492 1 95.88 132 TYR B N 1
ATOM 2427 C CA . TYR B 1 132 ? -7.391 9.953 -8.875 1 95.88 132 TYR B CA 1
ATOM 2428 C C . TYR B 1 132 ? -7.461 9.117 -7.609 1 95.88 132 TYR B C 1
ATOM 2430 O O . TYR B 1 132 ? -6.691 8.172 -7.441 1 95.88 132 TYR B O 1
ATOM 2438 N N . LEU B 1 133 ? -8.375 9.414 -6.793 1 96.62 133 LEU B N 1
ATOM 2439 C CA . LEU B 1 133 ? -8.531 8.68 -5.543 1 96.62 133 LEU B CA 1
ATOM 2440 C C . LEU B 1 133 ? -8.891 7.223 -5.805 1 96.62 133 LEU B C 1
ATOM 2442 O O . LEU B 1 133 ? -8.391 6.32 -5.125 1 96.62 133 LEU B O 1
ATOM 2446 N N . SER B 1 134 ? -9.719 6.98 -6.73 1 96.5 134 SER B N 1
ATOM 2447 C CA . SER B 1 134 ? -10.109 5.613 -7.059 1 96.5 134 SER B CA 1
ATOM 2448 C C . SER B 1 134 ? -8.922 4.789 -7.527 1 96.5 134 SER B C 1
ATOM 2450 O O . SER B 1 134 ? -8.727 3.656 -7.082 1 96.5 134 SER B O 1
ATOM 2452 N N . ILE B 1 135 ? -8.117 5.34 -8.359 1 94.94 135 ILE B N 1
ATOM 2453 C CA . ILE B 1 135 ? -6.957 4.645 -8.906 1 94.94 135 ILE B CA 1
ATOM 2454 C C . ILE B 1 135 ? -5.941 4.379 -7.797 1 94.94 135 ILE B C 1
ATO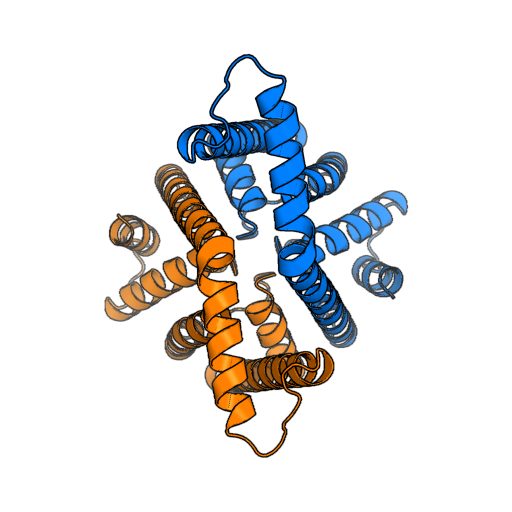M 2456 O O . ILE B 1 135 ? -5.41 3.271 -7.688 1 94.94 135 ILE B O 1
ATOM 2460 N N . VAL B 1 136 ? -5.758 5.387 -7.008 1 94.19 136 VAL B N 1
ATOM 2461 C CA . VAL B 1 136 ? -4.824 5.266 -5.895 1 94.19 136 VAL B CA 1
ATOM 2462 C C . VAL B 1 136 ? -5.324 4.207 -4.914 1 94.19 136 VAL B C 1
ATOM 2464 O O . VAL B 1 136 ? -4.527 3.473 -4.324 1 94.19 136 VAL B O 1
ATOM 2467 N N . SER B 1 137 ? -6.637 4.016 -4.797 1 93.44 137 SER B N 1
ATOM 2468 C CA . SER B 1 137 ? -7.238 3.061 -3.871 1 93.44 137 SER B CA 1
ATOM 2469 C C . SER B 1 137 ? -7.164 1.639 -4.418 1 93.44 137 SER B C 1
ATOM 2471 O O . SER B 1 137 ? -6.793 0.709 -3.699 1 93.44 137 SER B O 1
ATOM 2473 N N . ILE B 1 138 ? -7.441 1.498 -5.664 1 91.12 138 ILE B N 1
ATOM 2474 C CA . ILE B 1 138 ? -7.477 0.164 -6.25 1 91.12 138 ILE B CA 1
ATOM 2475 C C . ILE B 1 138 ? -6.059 -0.397 -6.344 1 91.12 138 ILE B C 1
ATOM 2477 O O . ILE B 1 138 ? -5.852 -1.602 -6.184 1 91.12 138 ILE B O 1
ATOM 2481 N N . SER B 1 139 ? -5.09 0.438 -6.605 1 89.31 139 SER B N 1
ATOM 2482 C CA . SER B 1 139 ? -3.701 0.006 -6.734 1 89.31 139 SER B CA 1
ATOM 2483 C C . SER B 1 139 ? -3.055 -0.182 -5.363 1 89.31 139 SER B C 1
ATOM 2485 O O . SER B 1 139 ? -1.909 -0.631 -5.27 1 89.31 139 SER B O 1
ATOM 2487 N N . THR B 1 140 ? -3.709 0.268 -4.238 1 88.94 140 THR B N 1
ATOM 2488 C CA . THR B 1 140 ? -3.301 0.175 -2.842 1 88.94 140 THR B CA 1
ATOM 2489 C C . THR B 1 140 ? -2.072 1.042 -2.578 1 88.94 140 THR B C 1
ATOM 2491 O O . THR B 1 140 ? -1.324 0.798 -1.63 1 88.94 140 THR B O 1
ATOM 2494 N N . VAL B 1 141 ? -1.731 1.996 -3.49 1 92.19 141 VAL B N 1
ATOM 2495 C CA . VAL B 1 141 ? -0.656 2.951 -3.242 1 92.19 141 VAL B CA 1
ATOM 2496 C C . VAL B 1 141 ? -0.996 3.809 -2.025 1 92.19 141 VAL B C 1
ATOM 2498 O O . VAL B 1 141 ? -0.182 3.945 -1.108 1 92.19 141 VAL B O 1
ATOM 2501 N N . GLY B 1 142 ? -2.156 4.441 -1.865 1 92.06 142 GLY B N 1
ATOM 2502 C CA . GLY B 1 142 ? -2.688 5.125 -0.696 1 92.06 142 GLY B CA 1
ATOM 2503 C C . GLY B 1 142 ? -1.833 6.293 -0.25 1 92.06 142 GLY B C 1
ATOM 2504 O O . GLY B 1 142 ? -1.398 6.352 0.902 1 92.06 142 GLY B O 1
ATOM 2505 N N . TYR B 1 143 ? -1.726 7.359 -0.998 1 93.81 143 TYR B N 1
ATOM 2506 C CA . TYR B 1 143 ? -0.93 8.523 -0.634 1 93.81 143 TYR B CA 1
ATOM 2507 C C . TYR B 1 143 ? -1.483 9.195 0.619 1 93.81 143 TYR B C 1
ATOM 2509 O O . TYR B 1 143 ? -0.738 9.812 1.38 1 93.81 143 TYR B O 1
ATOM 2517 N N . GLY B 1 144 ? -2.783 9.195 0.755 1 92.44 144 GLY B N 1
ATOM 2518 C CA . GLY B 1 144 ? -3.422 9.789 1.919 1 92.44 144 GLY B CA 1
ATOM 2519 C C . GLY B 1 144 ? -3.746 11.266 1.734 1 92.44 144 GLY B C 1
ATOM 2520 O O . GLY B 1 144 ? -4.219 11.922 2.664 1 92.44 144 GLY B O 1
ATOM 2521 N N . ASP B 1 145 ? -3.379 11.852 0.564 1 93.06 145 ASP B N 1
ATOM 2522 C CA . ASP B 1 145 ? -3.783 13.227 0.286 1 93.06 145 ASP B CA 1
ATOM 2523 C C . ASP B 1 145 ? -5.301 13.336 0.141 1 93.06 145 ASP B C 1
ATOM 2525 O O . ASP B 1 145 ? -5.887 14.367 0.46 1 93.06 145 ASP B O 1
ATOM 2529 N N . TYR B 1 146 ? -5.855 12.375 -0.382 1 93.81 146 TYR B N 1
ATOM 2530 C CA . TYR B 1 146 ? -7.305 12.203 -0.385 1 93.81 146 TYR B CA 1
ATOM 2531 C C . TYR B 1 146 ? -7.699 10.875 0.254 1 93.81 146 TYR B C 1
ATOM 2533 O O . TYR B 1 146 ? -6.977 9.883 0.141 1 93.81 146 TYR B O 1
ATOM 2541 N N . SER B 1 147 ? -8.766 10.906 1.024 1 93.62 147 SER B N 1
ATOM 2542 C CA . SER B 1 147 ? -9.352 9.711 1.617 1 93.62 147 SER B CA 1
ATOM 2543 C C . SER B 1 147 ? -10.852 9.875 1.822 1 93.62 147 SER B C 1
ATOM 2545 O O . SER B 1 147 ? -11.398 10.961 1.625 1 93.62 147 SER B O 1
ATOM 2547 N N . PHE B 1 148 ? -11.469 8.797 2.098 1 94.19 148 PHE B N 1
ATOM 2548 C CA . PHE B 1 148 ? -12.883 8.867 2.441 1 94.19 148 PHE B CA 1
ATOM 2549 C C . PHE B 1 148 ? -13.07 9.305 3.889 1 94.19 148 PHE B C 1
ATOM 2551 O O . PHE B 1 148 ? -12.695 8.586 4.816 1 94.19 148 PHE B O 1
ATOM 2558 N N . GLU B 1 149 ? -13.672 10.477 4.012 1 92 149 GLU B N 1
ATOM 2559 C CA . GLU B 1 149 ? -13.711 11.078 5.344 1 92 149 GLU B CA 1
ATOM 2560 C C . GLU B 1 149 ? -15.109 11 5.941 1 92 149 GLU B C 1
ATOM 2562 O O . GLU B 1 149 ? -15.266 10.898 7.16 1 92 149 GLU B O 1
ATOM 2567 N N . THR B 1 150 ? -16.094 10.984 5.078 1 92.06 150 THR B N 1
ATOM 2568 C CA . THR B 1 150 ? -17.453 10.914 5.57 1 92.06 150 THR B CA 1
ATOM 2569 C C . THR B 1 150 ? -17.797 9.5 6.039 1 92.06 150 THR B C 1
ATOM 2571 O O . THR B 1 150 ? -17.141 8.539 5.637 1 92.06 150 THR B O 1
ATOM 2574 N N . LYS B 1 151 ? -18.781 9.438 6.957 1 92.31 151 LYS B N 1
ATOM 2575 C CA . LYS B 1 151 ? -19.203 8.125 7.453 1 92.31 151 LYS B CA 1
ATOM 2576 C C . LYS B 1 151 ? -19.641 7.219 6.309 1 92.31 151 LYS B C 1
ATOM 2578 O O . LYS B 1 151 ? -19.219 6.062 6.23 1 92.31 151 LYS B O 1
ATOM 2583 N N . ALA B 1 152 ? -20.484 7.762 5.445 1 94.12 152 ALA B N 1
ATOM 2584 C CA . ALA B 1 152 ? -20.953 6.996 4.289 1 94.12 152 ALA B CA 1
ATOM 2585 C C . ALA B 1 152 ? -19.781 6.633 3.367 1 94.12 152 ALA B C 1
ATOM 2587 O O . ALA B 1 152 ? -19.75 5.539 2.803 1 94.12 152 ALA B O 1
ATOM 2588 N N . GLY B 1 153 ? -18.844 7.555 3.217 1 95.75 153 GLY B N 1
ATOM 2589 C CA . GLY B 1 153 ? -17.672 7.301 2.395 1 95.75 153 GLY B CA 1
ATOM 2590 C C . GLY B 1 153 ? -16.797 6.18 2.928 1 95.75 153 GLY B C 1
ATOM 2591 O O . GLY B 1 153 ? -16.297 5.355 2.158 1 95.75 153 GLY B O 1
ATOM 2592 N N . ARG B 1 154 ? -16.672 6.121 4.23 1 94 154 ARG B N 1
ATOM 2593 C CA . ARG B 1 154 ? -15.852 5.09 4.844 1 94 154 ARG B CA 1
ATOM 2594 C C . ARG B 1 154 ? -16.516 3.721 4.742 1 94 154 ARG B C 1
ATOM 2596 O O . ARG B 1 154 ? -15.836 2.707 4.566 1 94 154 ARG B O 1
ATOM 2603 N N . VAL B 1 155 ? -17.75 3.729 4.875 1 93.62 155 VAL B N 1
ATOM 2604 C CA . VAL B 1 155 ? -18.453 2.467 4.691 1 93.62 155 VAL B CA 1
ATOM 2605 C C . VAL B 1 155 ? -18.312 1.996 3.246 1 93.62 155 VAL B C 1
ATOM 2607 O O . VAL B 1 155 ? -18.016 0.823 2.996 1 93.62 155 VAL B O 1
ATOM 2610 N N . PHE B 1 156 ? -18.531 2.92 2.338 1 95.62 156 PHE B N 1
ATOM 2611 C CA . PHE B 1 156 ? -18.344 2.615 0.924 1 95.62 156 PHE B CA 1
ATOM 2612 C C . PHE B 1 156 ? -16.953 2.074 0.659 1 95.62 156 PHE B C 1
ATOM 2614 O O . PHE B 1 156 ? -16.781 1.078 -0.05 1 95.62 156 PHE B O 1
ATOM 2621 N N . GLU B 1 157 ? -15.953 2.783 1.191 1 94.5 157 GLU B N 1
ATOM 2622 C CA . GLU B 1 157 ? -14.562 2.391 0.991 1 94.5 157 GLU B CA 1
ATOM 2623 C C . GLU B 1 157 ? -14.305 0.976 1.504 1 94.5 157 GLU B C 1
ATOM 2625 O O . GLU B 1 157 ? -13.547 0.218 0.899 1 94.5 157 GLU B O 1
ATOM 2630 N N . CYS B 1 158 ? -14.914 0.595 2.65 1 91.56 158 CYS B N 1
ATOM 2631 C CA . CYS B 1 158 ? -14.742 -0.74 3.215 1 91.56 158 CYS B CA 1
ATOM 2632 C C . CYS B 1 158 ? -15.273 -1.806 2.266 1 91.56 158 CYS B C 1
ATOM 2634 O O . CYS B 1 158 ? -14.602 -2.807 2.008 1 91.56 158 CYS B O 1
ATOM 2636 N N . ILE B 1 159 ? -16.344 -1.547 1.661 1 92.44 159 ILE B N 1
ATOM 2637 C CA . ILE B 1 159 ? -16.953 -2.49 0.735 1 92.44 159 ILE B CA 1
ATOM 2638 C C . ILE B 1 159 ? -16.188 -2.494 -0.585 1 92.44 159 ILE B C 1
ATOM 2640 O O . ILE B 1 159 ? -15.867 -3.557 -1.123 1 92.44 159 ILE B O 1
ATOM 2644 N N . PHE B 1 160 ? -15.906 -1.307 -0.992 1 93.44 160 PHE B N 1
ATOM 2645 C CA . PHE B 1 160 ? -15.211 -1.112 -2.26 1 93.44 160 PHE B CA 1
ATOM 2646 C C . PHE B 1 160 ? -13.859 -1.81 -2.246 1 93.44 160 PHE B C 1
ATOM 2648 O O . PHE B 1 160 ? -13.516 -2.527 -3.188 1 93.44 160 PHE B O 1
ATOM 2655 N N . THR B 1 161 ? -13.102 -1.651 -1.229 1 88.81 161 THR B N 1
ATOM 2656 C CA . THR B 1 161 ? -11.758 -2.219 -1.138 1 88.81 161 THR B CA 1
ATOM 2657 C C . THR B 1 161 ? -11.828 -3.738 -1.008 1 88.81 161 THR B C 1
ATOM 2659 O O . THR B 1 161 ? -10.992 -4.449 -1.579 1 88.81 161 THR B O 1
ATOM 2662 N N . LYS B 1 162 ? -12.711 -4.285 -0.297 1 83.38 162 LYS B N 1
ATOM 2663 C CA . LYS B 1 162 ? -12.875 -5.73 -0.163 1 83.38 162 LYS B CA 1
ATOM 2664 C C . LYS B 1 162 ? -13.195 -6.375 -1.508 1 83.38 162 LYS B C 1
ATOM 2666 O O . LYS B 1 162 ? -12.672 -7.441 -1.834 1 83.38 162 LYS B O 1
ATOM 2671 N N . LEU B 1 163 ? -14.008 -5.652 -2.248 1 83.12 163 LEU B N 1
ATOM 2672 C CA . LEU B 1 163 ? -14.414 -6.176 -3.549 1 83.12 163 LEU B CA 1
ATOM 2673 C C . LEU B 1 163 ? -13.242 -6.152 -4.531 1 83.12 163 LEU B C 1
ATOM 2675 O O . LEU B 1 163 ? -13.109 -7.051 -5.363 1 83.12 163 LEU B O 1
ATOM 2679 N N . THR B 1 164 ? -12.43 -5.168 -4.434 1 82.31 164 THR B N 1
ATOM 2680 C CA . THR B 1 164 ? -11.328 -5.012 -5.383 1 82.31 164 THR B CA 1
ATOM 2681 C C . THR B 1 164 ? -10.227 -6.027 -5.098 1 82.31 164 THR B C 1
ATOM 2683 O O . THR B 1 164 ? -9.539 -6.477 -6.02 1 82.31 164 THR B O 1
ATOM 2686 N N . LEU B 1 165 ? -9.961 -6.379 -3.871 1 73.31 165 LEU B N 1
ATOM 2687 C CA . LEU B 1 165 ? -8.883 -7.301 -3.514 1 73.31 165 LEU B CA 1
ATOM 2688 C C . LEU B 1 165 ? -9.336 -8.75 -3.678 1 73.31 165 LEU B C 1
ATOM 2690 O O . LEU B 1 165 ? -8.5 -9.641 -3.867 1 73.31 165 LEU B O 1
ATOM 2694 N N . GLU B 1 166 ? -10.609 -9.117 -3.406 1 58.22 166 GLU B N 1
ATOM 2695 C CA . GLU B 1 166 ? -11.125 -10.477 -3.527 1 58.22 166 GLU B CA 1
ATOM 2696 C C . GLU B 1 166 ? -11.297 -10.875 -4.992 1 58.22 166 GLU B C 1
ATOM 2698 O O . GLU B 1 166 ? -11.492 -12.047 -5.305 1 58.22 166 GLU B O 1
ATOM 2703 N N . LEU B 1 167 ? -11.109 -10.016 -5.797 1 53.16 167 LEU B N 1
ATOM 2704 C CA . LEU B 1 167 ? -11.211 -10.383 -7.207 1 53.16 167 LEU B CA 1
ATOM 2705 C C . LEU B 1 167 ? -9.828 -10.516 -7.836 1 53.16 167 LEU B C 1
ATOM 2707 O O . LEU B 1 167 ? -9.43 -11.609 -8.25 1 53.16 167 LEU B O 1
#

Foldseek 3Di:
DLVVLLCVLLVPVDPDDPVLSVLSSLLVLLLLLLLLCLVPRDDDDPVSVVVSVVSNVVSVVVVVVVVVVCVVPVVVVVVVVQQVVCCVPVVNPSVPPVVVVVVVVVVLVVLLVLQLVLCCPQVVDDSVVSSVVSVSLLVSVNNNPDDQDDSSSSVSSSVSNVVSVVD/DLVVLLCVLLVPVDPDDPVLSVLSSLLVLLLLLLLLCLVPRDDDDPVSVVVSVVSNVVSVVVVVVVVVVCVVPVVVVVVVVQQVVCCVPVVNPSVPPVVVVVVVVVVLVVLLVLQLVLCCPQVVDDSVVSSVVSVSLLVSVNNNPDDQDDSSSSVSSSVSNVVSVVD

Organism: Lupinus albus (NCBI:txid3870)

=== Feature glossary ===
The record interleaves many kinds of information about one protein. Here is each kind framed as the question it answers.

Q: What does the local fold look like, residue by residue?
A: A 3Di character summarizes, for each residue, the relative orientation of the Cα frame of its nearest spatial neighbor. Because it encodes fold topology rather than chemistry, 3Di alignments detect remote structural similarity that sequence alignment misses.

Q: Which residues are in helices, strands, or loops?
A: Secondary structure is the local, repeating backbone conformation. DSSP classifies it into eight states by reading the hydrogen-bond network: three helix types (H, G, I), two β types (E, B), two non-regular types (T, S), and unstructured coil (-).

Q: How big and how compact is the whole molecule?
A: Three whole-structure scalars: the radius of gyration (RMS distance of Cα from centroid, in Å), the count of Cα–Cα contacts (pairs closer than 8 Å and separated by more than four residues in sequence — i.e. tertiary, not local, contacts), and the bounding-box dimensions. Together they distinguish compact globular folds from extended fibres or disordered chains.

Q: How confident is the AlphaFold model at each residue?
A: For AlphaFold models, the B-factor field carries pLDDT — the model's own estimate of local accuracy on a 0–100 scale. Regions with pLDDT<50 should be treated as essentially unmodeled; they often correspond to intrinsically disordered segments.

Q: What family and function is it annotated with?
A: Functional annotations link the protein to curated databases. InterPro entries identify conserved domains and families by matching the sequence against member-database signatures (Pfam, PROSITE, CDD, …). Gene Ontology (GO) terms describe molecular function, biological process, and cellular component in a controlled vocabulary. CATH places the structure in a hierarchical fold classification (Class/Architecture/Topology/Homologous-superfamily). The organism is the source species.

Q: What known structures does this most resemble?
A: Nearest PDB neighbors are the top structural matches found by Foldseek when searching this structure against the entire Protein Data Bank. Each hit reports a TM-score (0 to 1; >0.5 almost always implies the same fold) and an E-value. These are *structural* homologs — they may share no detectable sequence similarity.

Q: Which residues are buried vs exposed?
A: Solvent-accessible surface area (SASA) is the area in Å² traced out by the centre of a 1.4 Å probe sphere (a water molecule) rolled over the protein's van der Waals surface (Shrake–Rupley / Lee–Richards construction). Buried residues have near-zero SASA; fully exposed residues can exceed 200 Å². The total SASA scales roughly with the number of surface residues.

Q: What are the backbone torsion angles?
A: φ (phi) and ψ (psi) are the two rotatable backbone dihedrals per residue: φ is the C(i-1)–N–Cα–C torsion, ψ is the N–Cα–C–N(i+1) torsion, both in degrees on (−180°, 180°]. α-helical residues cluster near (−60°, −45°); β-strand residues near (−120°, +130°). A Ramachandran plot is simply a scatter of (φ, ψ) for every residue.

Q: Are the domains correctly placed relative to each other?
A: Predicted aligned error is AlphaFold's pairwise confidence. Unlike pLDDT (per-residue), PAE is per-residue-pair and captures whether two parts of the structure are correctly placed relative to each other. Units are ångströms of expected positional error.

Q: What if only a Cα trace is available?
A: P-SEA three-state annotation labels each residue as helix, strand, or coil based purely on the geometry of the Cα trace. It serves as a fallback when the full backbone (and thus DSSP) is unavailable.

Q: What is the amino-acid chain?
A: This is the polypeptide sequence — one letter per residue, N-terminus first. Length ranges from a few dozen residues for small domains to over a thousand for large multi-domain proteins.

Q: What do the rendered images show?
A: The six renders are orthographic views along the three Cartesian axes in both directions. Representation (cartoon, sticks, or surface) and color scheme (sequence-rainbow or by-chain) vary across proteins so the training set covers all the common visualization conventions.

Q: What do the diagnostic plots show?
A: Plot images: a contact map (which residues are close in 3D, as an N×N binary image), a Ramachandran scatter (backbone torsion angles, revealing secondary-structure composition at a glance), and — for AlphaFold structures — a PAE heatmap (pairwise prediction confidence).

Q: How mobile is each atom in the crystal?
A: B-factor (Debye–Waller factor) reflects atomic displacement in the crystal lattice. It is an experimental observable (units Å²), not a prediction; low values mean the atom is pinned down, high values mean it moves or is heterogeneous across the crystal.

Q: Where is each backbone atom in 3D?
A: The mmCIF table is the protein's shape written out atom by atom. For each backbone N, Cα, C, and carbonyl O, it records an (x, y, z) coordinate triple in Å plus the residue type, chain letter, and residue number.